Protein AF-0000000072266047 (afdb_homodimer)

Nearest PDB structures (foldseek):
  1o6a-assembly1_A  TM=9.107E-01  e=1.304E-09  Thermotoga maritima
  1o6a-assembly1_B  TM=9.118E-01  e=1.830E-08  Thermotoga maritima
  8uox-assembly1_E6  TM=8.640E-01  e=2.191E-08  Salmonella enterica subsp. enterica serovar Typhimurium
  1yab-assembly2_B  TM=8.577E-01  e=5.391E-08  Thermotoga maritima MSB8
  8t8o-assembly1_N  TM=7.946E-01  e=2.786E-08  Salmonella enterica subsp. enterica serovar Typhimurium

pLDDT: mean 86.41, std 17.6, range [37.81, 98.62]

Secondary structure (DSSP, 8-state):
--GGGS-HHHHSHHHHHHHHTT-EEEEEEEEEEEEEEHHHHHH--TT-EEEEEEETTSPEEEEETTEEEEEEEEEEETTEEEEEEEEE--HHHHHTT-/--GGGS-HHHHSHHHHHHHHTT-EEEEEEEEEEEEEEHHHHHT--TT-EEEEEEETTPPEEEEETTEEEEEEEEEEETTEEEEEEEEE--HHHHHTT-

Organism: Cereibacter sphaeroides (strain ATCC 17023 / DSM 158 / JCM 6121 / CCUG 31486 / LMG 2827 / NBRC 12203 / NCIMB 8253 / ATH 2.4.1.) (NCBI:txid272943)

Sequence (196 aa):
MTDATRPLADRLGAENLRLLENIGVRLTVEVGRTEMTIRDLLRLSEGSVVELDRLAGDPLDVLVNGTPIAKGEVVMVGERFGIRFGQIIEPEKRAESLMTDATRPLADRLGAENLRLLENIGVRLTVEVGRTEMTIRDLLRLSEGSVVELDRLAGDPLDVLVNGTPIAKGEVVMVGERFGIRFGQIIEPEKRAESL

Structure (mmCIF, N/CA/C/O backbone):
data_AF-0000000072266047-model_v1
#
loop_
_entity.id
_entity.type
_entity.pdbx_description
1 polymer 'Flagellar motor switch protein FliN'
#
loop_
_atom_site.group_PDB
_atom_site.id
_atom_site.type_symbol
_atom_site.label_atom_id
_atom_site.label_alt_id
_atom_site.label_comp_id
_atom_site.label_asym_id
_atom_site.label_entity_id
_atom_site.label_seq_id
_atom_site.pdbx_PDB_ins_code
_atom_site.Cartn_x
_atom_site.Cartn_y
_atom_site.Cartn_z
_atom_site.occupancy
_atom_site.B_iso_or_equiv
_atom_site.auth_seq_id
_atom_site.auth_comp_id
_atom_site.auth_asym_id
_atom_site.auth_atom_id
_atom_site.pdbx_PDB_model_num
ATOM 1 N N . MET A 1 1 ? -6.957 -36.656 13.734 1 41.56 1 MET A N 1
ATOM 2 C CA . MET A 1 1 ? -5.824 -35.781 13.969 1 41.56 1 MET A CA 1
ATOM 3 C C . MET A 1 1 ? -5.828 -34.625 12.977 1 41.56 1 MET A C 1
ATOM 5 O O . MET A 1 1 ? -6.371 -34.719 11.875 1 41.56 1 MET A O 1
ATOM 9 N N . THR A 1 2 ? -5.477 -33.219 13.305 1 47.69 2 THR A N 1
ATOM 10 C CA . THR A 1 2 ? -5.996 -31.906 12.977 1 47.69 2 THR A CA 1
ATOM 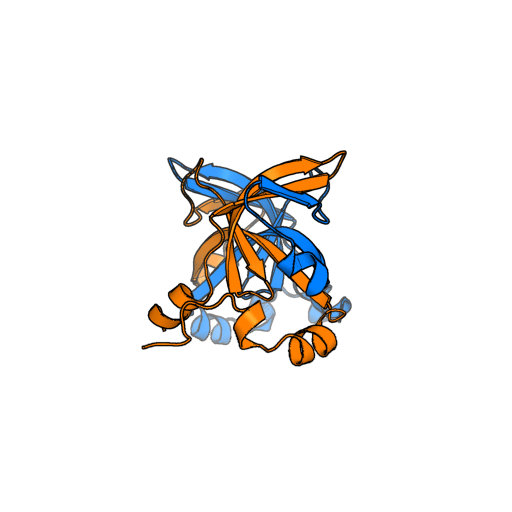11 C C . THR A 1 2 ? -5.699 -31.562 11.516 1 47.69 2 THR A C 1
ATOM 13 O O . THR A 1 2 ? -4.535 -31.531 11.109 1 47.69 2 THR A O 1
ATOM 16 N N . ASP A 1 3 ? -6.574 -31.828 10.547 1 53.06 3 ASP A N 1
ATOM 17 C CA . ASP A 1 3 ? -6.762 -31.5 9.141 1 53.06 3 ASP A CA 1
ATOM 18 C C . ASP A 1 3 ? -6.332 -30.078 8.836 1 53.06 3 ASP A C 1
ATOM 20 O O . ASP A 1 3 ? -6.164 -29.703 7.672 1 53.06 3 ASP A O 1
ATOM 24 N N . ALA A 1 4 ? -6.062 -29.312 9.914 1 55.72 4 ALA A N 1
ATOM 25 C CA . ALA A 1 4 ? -5.754 -27.891 9.797 1 55.72 4 ALA A CA 1
ATOM 26 C C . ALA A 1 4 ? -4.344 -27.672 9.25 1 55.72 4 ALA A C 1
ATOM 28 O O . ALA A 1 4 ? -3.973 -26.547 8.906 1 55.72 4 ALA A O 1
ATOM 29 N N . THR A 1 5 ? -3.529 -28.812 9.211 1 56.56 5 THR A N 1
ATOM 30 C CA . THR A 1 5 ? -2.129 -28.719 8.82 1 56.56 5 THR A CA 1
ATOM 31 C C . THR A 1 5 ? -1.977 -28.875 7.309 1 56.56 5 THR A C 1
ATOM 33 O O . THR A 1 5 ? -0.864 -28.812 6.781 1 56.56 5 THR A O 1
ATOM 36 N N . ARG A 1 6 ? -3.002 -29.25 6.73 1 60.5 6 ARG A N 1
ATOM 37 C CA . ARG A 1 6 ? -2.832 -29.484 5.297 1 60.5 6 ARG A CA 1
ATOM 38 C C . ARG A 1 6 ? -2.775 -28.156 4.535 1 60.5 6 ARG A C 1
ATOM 40 O O . ARG A 1 6 ? -3.543 -27.234 4.816 1 60.5 6 ARG A O 1
ATOM 47 N N . PRO A 1 7 ? -1.83 -28.016 3.609 1 60.19 7 PRO A N 1
ATOM 48 C CA . PRO A 1 7 ? -1.801 -26.828 2.771 1 60.19 7 PRO A CA 1
ATOM 49 C C . PRO A 1 7 ? -3.172 -26.469 2.205 1 60.19 7 PRO A C 1
ATOM 51 O O . PRO A 1 7 ? -4.008 -27.344 1.996 1 60.19 7 PRO A O 1
ATOM 54 N N . LEU A 1 8 ? -3.488 -25.203 2.338 1 59.91 8 LEU A N 1
ATOM 55 C CA . LEU A 1 8 ? -4.758 -24.703 1.821 1 59.91 8 LEU A CA 1
ATOM 56 C C . LEU A 1 8 ? -5.156 -25.453 0.549 1 59.91 8 LEU A C 1
ATOM 58 O O . LEU A 1 8 ? -6.332 -25.766 0.353 1 59.91 8 LEU A O 1
ATOM 62 N N . ALA A 1 9 ? -4.16 -25.641 -0.289 1 61.31 9 ALA A N 1
ATOM 63 C CA . ALA A 1 9 ? -4.449 -26.344 -1.536 1 61.31 9 ALA A CA 1
ATOM 64 C C . ALA A 1 9 ? -5.039 -27.719 -1.263 1 61.31 9 ALA A C 1
ATOM 66 O O . ALA A 1 9 ? -5.891 -28.203 -2.016 1 61.31 9 ALA A O 1
ATOM 67 N N . ASP A 1 10 ? -4.609 -28.406 -0.217 1 63.66 10 ASP A N 1
ATOM 68 C CA . ASP A 1 10 ? -5.141 -29.734 0.104 1 63.66 10 ASP A CA 1
ATOM 69 C C . ASP A 1 10 ? -6.551 -29.641 0.681 1 63.66 10 ASP A C 1
ATOM 71 O O . ASP A 1 10 ? -7.355 -30.547 0.522 1 63.66 10 ASP A O 1
ATOM 75 N N . ARG A 1 11 ? -6.773 -28.484 1.281 1 64.69 11 ARG A N 1
ATOM 76 C CA . ARG A 1 11 ? -8.07 -28.312 1.925 1 64.69 11 ARG A CA 1
ATOM 77 C C . ARG A 1 11 ? -9.141 -27.922 0.908 1 64.69 11 ARG A C 1
ATOM 79 O O . ARG A 1 11 ? -10.297 -28.328 1.025 1 64.69 11 ARG A O 1
ATOM 86 N N . LEU A 1 12 ? -8.875 -26.906 0.079 1 68.44 12 LEU A N 1
ATOM 87 C CA . LEU A 1 12 ? -9.836 -26.438 -0.908 1 68.44 12 LEU A CA 1
ATOM 88 C C . LEU A 1 12 ? -10.18 -27.531 -1.905 1 68.44 12 LEU A C 1
ATOM 90 O O . LEU A 1 12 ? -11.258 -27.531 -2.504 1 68.44 12 LEU A O 1
ATOM 94 N N . GLY A 1 13 ? -9.711 -28.734 -1.559 1 71.69 13 GLY A N 1
ATOM 95 C CA . GLY A 1 13 ? -9.844 -29.812 -2.533 1 71.69 13 GLY A CA 1
ATOM 96 C C . GLY A 1 13 ? -9.445 -29.391 -3.936 1 71.69 13 GLY A C 1
ATOM 97 O O . GLY A 1 13 ? -9.562 -28.234 -4.301 1 71.69 13 GLY A O 1
ATOM 98 N N . ALA A 1 14 ? -8.562 -30.094 -4.617 1 75.62 14 ALA A N 1
ATOM 99 C CA . ALA A 1 14 ? -8.031 -29.891 -5.957 1 75.62 14 ALA A CA 1
ATOM 100 C C . ALA A 1 14 ? -9.117 -29.406 -6.914 1 75.62 14 ALA A C 1
ATOM 102 O O . ALA A 1 14 ? -8.867 -28.562 -7.777 1 75.62 14 ALA A O 1
ATOM 103 N N . GLU A 1 15 ? -10.281 -29.781 -6.688 1 81 15 GLU A N 1
ATOM 104 C CA . GLU A 1 15 ? -11.367 -29.422 -7.59 1 81 15 GLU A CA 1
ATOM 105 C C . GLU A 1 15 ? -11.766 -27.953 -7.414 1 81 15 GLU A C 1
ATOM 107 O O . GLU A 1 15 ? -12.016 -27.25 -8.398 1 81 15 GLU A O 1
ATOM 112 N N . ASN A 1 16 ? -11.938 -27.547 -6.176 1 83.31 16 ASN A N 1
ATOM 113 C CA . ASN A 1 16 ? -12.312 -26.172 -5.93 1 83.31 16 ASN A CA 1
ATOM 114 C C . ASN A 1 16 ? -11.234 -25.203 -6.418 1 83.31 16 ASN A C 1
ATOM 116 O O . ASN A 1 16 ? -11.555 -24.141 -6.98 1 83.31 16 ASN A O 1
ATOM 120 N N . LEU A 1 17 ? -10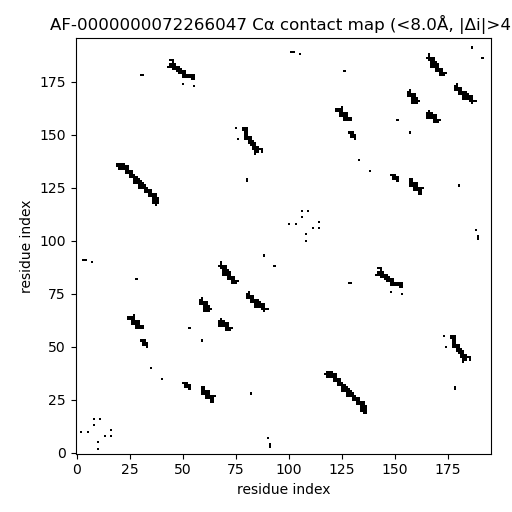.078 -25.578 -6.309 1 86 17 LEU A N 1
ATOM 121 C CA . LEU A 1 17 ? -8.977 -24.703 -6.727 1 86 17 LEU A CA 1
ATOM 122 C C . LEU A 1 17 ? -8.969 -24.547 -8.242 1 86 17 LEU A C 1
ATOM 124 O O . LEU A 1 17 ? -8.656 -23.453 -8.75 1 86 17 LEU A O 1
ATOM 128 N N . ARG A 1 18 ? -9.336 -25.625 -8.852 1 89.5 18 ARG A N 1
ATOM 129 C CA . ARG A 1 18 ? -9.359 -25.578 -10.312 1 89.5 18 ARG A CA 1
ATOM 130 C C . ARG A 1 18 ? -10.367 -24.547 -10.812 1 89.5 18 ARG A C 1
ATOM 132 O O . ARG A 1 18 ? -10.125 -23.875 -11.82 1 89.5 18 ARG A O 1
ATOM 139 N N . LEU A 1 19 ? -11.383 -24.359 -10 1 92.62 19 LEU A N 1
ATOM 140 C CA . LEU A 1 19 ? -12.453 -23.484 -10.43 1 92.62 19 LEU A CA 1
ATOM 141 C C . LEU A 1 19 ? -12.055 -22.016 -10.266 1 92.62 19 LEU A C 1
ATOM 143 O O . LEU A 1 19 ? -12.562 -21.141 -10.969 1 92.62 19 LEU A O 1
ATOM 147 N N . LEU A 1 20 ? -11.086 -21.859 -9.383 1 94.44 20 LEU A N 1
ATOM 148 C CA . LEU A 1 20 ? -10.781 -20.469 -9.055 1 94.44 20 LEU A CA 1
ATOM 149 C C . LEU A 1 20 ? -9.422 -20.062 -9.609 1 94.44 20 LEU A C 1
ATOM 151 O O . LEU A 1 20 ? -9.023 -18.906 -9.5 1 94.44 20 LEU A O 1
ATOM 155 N N . GLU A 1 21 ? -8.758 -21.047 -10.156 1 93.5 21 GLU A N 1
ATOM 156 C CA . GLU A 1 21 ? -7.352 -20.859 -10.516 1 93.5 21 GLU A CA 1
ATOM 157 C C . GLU A 1 21 ? -7.172 -19.672 -11.461 1 93.5 21 GLU A C 1
ATOM 159 O O . GLU A 1 21 ? -6.133 -19.016 -11.438 1 93.5 21 GLU A O 1
ATOM 164 N N . ASN A 1 22 ? -8.266 -19.312 -12.219 1 95.44 22 ASN A N 1
ATOM 165 C CA . ASN A 1 22 ? -8.133 -18.281 -13.234 1 95.44 22 ASN A CA 1
ATOM 166 C C . ASN A 1 22 ? -8.68 -16.938 -12.75 1 95.44 22 ASN A C 1
ATOM 168 O O . ASN A 1 22 ? -8.656 -15.945 -13.484 1 95.44 22 ASN A O 1
ATOM 172 N N . ILE A 1 23 ? -9.141 -17 -11.484 1 96.88 23 ILE A N 1
ATOM 173 C CA . ILE A 1 23 ? -9.664 -15.766 -10.922 1 96.88 23 ILE A CA 1
ATOM 174 C C . ILE A 1 23 ? -8.523 -14.797 -10.648 1 96.88 23 ILE A C 1
ATOM 176 O O . ILE A 1 23 ? -7.492 -15.188 -10.094 1 96.88 23 ILE A O 1
ATOM 180 N N . GLY A 1 24 ? -8.719 -13.531 -10.969 1 97.88 24 GLY A N 1
ATOM 181 C CA . GLY A 1 24 ? -7.73 -12.492 -10.734 1 97.88 24 GLY A CA 1
ATOM 182 C C . GLY A 1 24 ? -7.824 -11.891 -9.344 1 97.88 24 GLY A C 1
ATOM 183 O O . GLY A 1 24 ? -8.922 -11.664 -8.836 1 97.88 24 GLY A O 1
ATOM 184 N N . VAL A 1 25 ? -6.688 -11.641 -8.742 1 97.88 25 VAL A N 1
ATOM 185 C CA . VAL A 1 25 ? -6.605 -10.938 -7.469 1 97.88 25 VAL A CA 1
ATOM 186 C C . VAL A 1 25 ? -5.648 -9.758 -7.59 1 97.88 25 VAL A C 1
ATOM 188 O O . VAL A 1 25 ? -4.801 -9.727 -8.484 1 97.88 25 VAL A O 1
ATOM 191 N N . ARG A 1 26 ? -5.848 -8.859 -6.676 1 98.31 26 ARG A N 1
ATOM 192 C CA . ARG A 1 26 ? -4.98 -7.688 -6.652 1 98.31 26 ARG A CA 1
ATOM 193 C C . ARG A 1 26 ? -3.926 -7.809 -5.559 1 98.31 26 ARG A C 1
ATOM 195 O O . ARG A 1 26 ? -4.262 -7.957 -4.383 1 98.31 26 ARG A O 1
ATOM 202 N N . LEU A 1 27 ? -2.68 -7.77 -6.027 1 98.25 27 LEU A N 1
ATOM 203 C CA . LEU A 1 27 ? -1.553 -7.73 -5.102 1 98.25 27 LEU A CA 1
ATOM 204 C C . LEU A 1 27 ? -1.061 -6.297 -4.91 1 98.25 27 LEU A C 1
ATOM 206 O O . LEU A 1 27 ? -0.863 -5.57 -5.883 1 98.25 27 LEU A O 1
ATOM 210 N N . THR A 1 28 ? -0.909 -5.875 -3.654 1 97.94 28 THR A N 1
ATOM 211 C CA . THR A 1 28 ? -0.39 -4.543 -3.365 1 97.94 28 THR A CA 1
ATOM 212 C C . THR A 1 28 ? 0.772 -4.617 -2.379 1 97.94 28 THR A C 1
ATOM 214 O O . THR A 1 28 ? 0.775 -5.457 -1.478 1 97.94 28 THR A O 1
ATOM 217 N N . VAL A 1 29 ? 1.703 -3.719 -2.57 1 98.12 29 VAL A N 1
ATOM 218 C CA . VAL A 1 29 ? 2.826 -3.588 -1.648 1 98.12 29 VAL A CA 1
ATOM 219 C C . VAL A 1 29 ? 2.756 -2.24 -0.933 1 98.12 29 VAL A C 1
ATOM 221 O O . VAL A 1 29 ? 2.771 -1.188 -1.575 1 98.12 29 VAL A O 1
ATOM 224 N N . GLU A 1 30 ? 2.732 -2.303 0.407 1 98.12 30 GLU A N 1
ATOM 225 C CA . GLU A 1 30 ? 2.564 -1.103 1.221 1 98.12 30 GLU A CA 1
ATOM 226 C C . GLU A 1 30 ? 3.816 -0.813 2.043 1 98.12 30 GLU A C 1
ATOM 228 O O . GLU A 1 30 ? 4.371 -1.714 2.674 1 98.12 30 GLU A O 1
ATOM 233 N N . VAL A 1 31 ? 4.293 0.407 1.988 1 97.62 31 VAL A N 1
ATOM 234 C CA . VAL A 1 31 ? 5.434 0.844 2.787 1 97.62 31 VAL A CA 1
ATOM 235 C C . VAL A 1 31 ? 5.047 0.877 4.262 1 97.62 31 VAL A C 1
ATOM 237 O O . VAL A 1 31 ? 5.812 0.431 5.121 1 97.62 31 VAL A O 1
ATOM 240 N N . GLY A 1 32 ? 3.887 1.498 4.477 1 97.31 32 GLY A N 1
ATOM 241 C CA . GLY A 1 32 ? 3.383 1.635 5.832 1 97.31 32 GLY A CA 1
ATOM 242 C C . GLY A 1 32 ? 2.084 2.416 5.91 1 97.31 32 GLY A C 1
ATOM 243 O O . GLY A 1 32 ? 1.478 2.725 4.883 1 97.31 32 GLY A O 1
ATOM 244 N N . ARG A 1 33 ? 1.657 2.58 7.156 1 97.06 33 ARG A N 1
ATOM 245 C CA . ARG A 1 33 ? 0.398 3.275 7.402 1 97.06 33 ARG A CA 1
ATOM 246 C C . ARG A 1 33 ? 0.463 4.082 8.695 1 97.06 33 ARG A C 1
ATOM 248 O O . ARG A 1 33 ? 1.389 3.914 9.492 1 97.06 33 ARG A O 1
ATOM 255 N N . THR A 1 34 ? -0.385 5.016 8.844 1 98.25 34 THR A N 1
ATOM 256 C CA . THR A 1 34 ? -0.586 5.746 10.094 1 98.25 34 THR A CA 1
ATOM 257 C C . THR A 1 34 ? -2.031 6.223 10.211 1 98.25 34 THR A C 1
ATOM 259 O O . THR A 1 34 ? -2.744 6.32 9.211 1 98.25 34 THR A O 1
ATOM 262 N N . GLU A 1 35 ? -2.443 6.398 11.453 1 98.25 35 GLU A N 1
ATOM 263 C CA . GLU A 1 35 ? -3.742 7.008 11.719 1 98.25 35 GLU A CA 1
ATOM 264 C C . GLU A 1 35 ? -3.6 8.492 12.039 1 98.25 35 GLU A C 1
ATOM 266 O O . GLU A 1 35 ? -2.672 8.891 12.75 1 98.25 35 GLU A O 1
ATOM 271 N N . MET A 1 36 ? -4.559 9.227 11.492 1 97.94 36 MET A N 1
ATOM 272 C CA . MET A 1 36 ? -4.574 10.656 11.789 1 97.94 36 MET A CA 1
ATOM 273 C C . MET A 1 36 ? -6 11.195 11.773 1 97.94 36 MET A C 1
ATOM 275 O O . MET A 1 36 ? -6.91 10.547 11.258 1 97.94 36 MET A O 1
ATOM 279 N N . THR A 1 37 ? -6.121 12.367 12.336 1 97.69 37 THR A N 1
ATOM 280 C CA . THR A 1 37 ? -7.438 12.992 12.359 1 97.69 37 THR A CA 1
ATOM 281 C C . THR A 1 37 ? -7.715 13.703 11.031 1 97.69 37 THR A C 1
ATOM 283 O O . THR A 1 37 ? -6.785 14.031 10.297 1 97.69 37 THR A O 1
ATOM 286 N N . ILE A 1 38 ? -8.992 13.938 10.773 1 95.81 38 ILE A N 1
ATOM 287 C CA . ILE A 1 38 ? -9.383 14.742 9.609 1 95.81 38 ILE A CA 1
ATOM 288 C C . ILE A 1 38 ? -8.758 16.125 9.719 1 95.81 38 ILE A C 1
ATOM 290 O O . ILE A 1 38 ? -8.336 16.703 8.711 1 95.81 38 ILE A O 1
ATOM 294 N N . ARG A 1 39 ? -8.648 16.578 10.906 1 94.94 39 ARG A N 1
ATOM 295 C CA . ARG A 1 39 ? -8 17.859 11.164 1 94.94 39 ARG A CA 1
ATOM 296 C C . ARG A 1 39 ? -6.562 17.859 10.664 1 94.94 39 ARG A C 1
ATOM 298 O O . ARG A 1 39 ? -6.137 18.781 9.977 1 94.94 39 ARG A O 1
ATOM 305 N N . ASP A 1 40 ? -5.852 16.859 11.008 1 96.12 40 ASP A N 1
ATOM 306 C CA . ASP A 1 40 ? -4.465 16.719 10.57 1 96.12 40 ASP A CA 1
ATOM 307 C C . ASP A 1 40 ? -4.371 16.594 9.055 1 96.12 40 ASP A C 1
ATOM 309 O O . ASP A 1 40 ? -3.498 17.188 8.43 1 96.12 40 ASP A O 1
ATOM 313 N N . LEU A 1 41 ? -5.301 15.859 8.5 1 95.81 41 LEU A N 1
ATOM 314 C CA . LEU A 1 41 ? -5.324 15.617 7.062 1 95.81 41 LEU A CA 1
ATOM 315 C C . LEU A 1 41 ? -5.477 16.922 6.293 1 95.81 41 LEU A C 1
ATOM 317 O O . LEU A 1 41 ? -4.777 17.156 5.305 1 95.81 41 LEU A O 1
ATOM 321 N N . LEU A 1 42 ? -6.332 17.75 6.75 1 92.5 42 LEU A N 1
ATOM 322 C CA . LEU A 1 42 ? -6.66 19 6.074 1 92.5 42 LEU A CA 1
ATOM 323 C C . LEU A 1 42 ? -5.496 19.984 6.141 1 92.5 42 LEU A C 1
ATOM 325 O O . LEU A 1 42 ? -5.453 20.953 5.391 1 92.5 42 LEU A O 1
ATOM 329 N N . ARG A 1 43 ? -4.574 19.719 7.016 1 94.56 43 ARG A N 1
ATOM 330 C CA . ARG A 1 43 ? -3.436 20.625 7.191 1 94.56 43 ARG A CA 1
ATOM 331 C C . ARG A 1 43 ? -2.27 20.203 6.301 1 94.56 43 ARG A C 1
ATOM 333 O O . ARG A 1 43 ? -1.306 20.953 6.141 1 94.56 43 ARG A O 1
ATOM 340 N N . LEU A 1 44 ? -2.422 19.031 5.715 1 95.38 44 LEU A N 1
ATOM 341 C CA . LEU A 1 44 ? -1.328 18.562 4.871 1 95.38 44 LEU A CA 1
ATOM 342 C C . LEU A 1 44 ? -1.235 19.375 3.59 1 95.38 44 LEU A C 1
ATOM 344 O O . LEU A 1 44 ? -2.258 19.734 3.004 1 95.38 44 LEU A O 1
ATOM 348 N N . SER A 1 45 ? -0.029 19.641 3.182 1 94.56 45 SER A N 1
ATOM 349 C CA . SER A 1 45 ? 0.286 20.359 1.944 1 94.56 45 SER A CA 1
ATOM 350 C C . SER A 1 45 ? 1.507 19.75 1.259 1 94.56 45 SER A C 1
ATOM 352 O O . SER A 1 45 ? 2.162 18.859 1.812 1 94.56 45 SER A O 1
ATOM 354 N N . GLU A 1 46 ? 1.712 20.219 0.112 1 95.69 46 GLU A N 1
ATOM 355 C CA . GLU A 1 46 ? 2.924 19.797 -0.582 1 95.69 46 GLU A CA 1
ATOM 356 C C . GLU A 1 46 ? 4.164 20.031 0.276 1 95.69 46 GLU A C 1
ATOM 358 O O . GLU A 1 46 ? 4.309 21.109 0.881 1 95.69 46 GLU A O 1
ATOM 363 N N . GLY A 1 47 ? 4.957 19.031 0.445 1 96.81 47 GLY A N 1
ATOM 364 C CA . GLY A 1 47 ? 6.168 19.141 1.244 1 96.81 47 GLY A CA 1
ATOM 365 C C . GLY A 1 47 ? 6 18.594 2.652 1 96.81 47 GLY A C 1
ATOM 366 O O . GLY A 1 47 ? 6.988 18.344 3.348 1 96.81 47 GLY A O 1
ATOM 367 N N . SER A 1 48 ? 4.754 18.438 3.086 1 97.5 48 SER A N 1
ATOM 368 C CA . SER A 1 48 ? 4.516 17.859 4.406 1 97.5 48 SER A CA 1
ATOM 369 C C . SER A 1 48 ? 5.121 16.453 4.516 1 97.5 48 SER A C 1
ATOM 371 O O . SER A 1 48 ? 5.152 15.711 3.537 1 97.5 48 SER A O 1
ATOM 373 N N . VAL A 1 49 ? 5.609 16.188 5.773 1 98.31 49 VAL A N 1
ATOM 374 C CA . VAL A 1 49 ? 6.16 14.867 6.027 1 98.31 49 VAL A CA 1
ATOM 375 C C . VAL A 1 49 ? 5.344 14.164 7.109 1 98.31 49 VAL A C 1
ATOM 377 O O . VAL A 1 49 ? 5.082 14.742 8.172 1 98.31 49 VAL A O 1
ATOM 380 N N . VAL A 1 50 ? 4.914 12.984 6.801 1 98.12 50 VAL A N 1
ATOM 381 C CA . VAL A 1 50 ? 4.141 12.188 7.75 1 98.12 50 VAL A CA 1
ATOM 382 C C . VAL A 1 50 ? 4.883 10.891 8.062 1 98.12 50 VAL A C 1
ATOM 384 O O . VAL A 1 50 ? 5.25 10.148 7.148 1 98.12 50 VAL A O 1
ATOM 387 N N . GLU A 1 51 ? 5.137 10.672 9.352 1 98.44 51 GLU A N 1
ATOM 388 C CA . GLU A 1 51 ? 5.793 9.445 9.797 1 98.44 51 GLU A CA 1
ATOM 389 C C . GLU A 1 51 ? 4.855 8.242 9.68 1 98.44 51 GLU A C 1
ATOM 391 O O . GLU A 1 51 ? 3.678 8.336 10.039 1 98.44 51 GLU A O 1
ATOM 396 N N . LEU A 1 52 ? 5.387 7.098 9.227 1 98.5 52 LEU A N 1
ATOM 397 C CA . LEU A 1 52 ? 4.613 5.867 9.102 1 98.5 52 LEU A CA 1
ATOM 398 C C . LEU A 1 52 ? 4.996 4.875 10.203 1 98.5 52 LEU A C 1
ATOM 400 O O . LEU A 1 52 ? 5.898 5.141 10.992 1 98.5 52 LEU A O 1
ATOM 404 N N . ASP A 1 53 ? 4.305 3.762 10.266 1 97.56 53 ASP A N 1
ATOM 405 C CA . ASP A 1 53 ? 4.504 2.773 11.32 1 97.56 53 ASP A CA 1
ATOM 406 C C . ASP A 1 53 ? 5.551 1.739 10.914 1 97.56 53 ASP A C 1
ATOM 408 O O . ASP A 1 53 ? 5.637 0.667 11.516 1 97.56 53 ASP A O 1
ATOM 412 N N . ARG A 1 54 ? 6.363 2.047 9.992 1 97.56 54 ARG A N 1
ATOM 413 C CA . ARG A 1 54 ? 7.363 1.098 9.508 1 97.56 54 ARG A CA 1
ATOM 414 C C . ARG A 1 54 ? 8.773 1.567 9.852 1 97.56 54 ARG A C 1
ATOM 416 O O . ARG A 1 54 ? 9.148 2.695 9.531 1 97.56 54 ARG A O 1
ATOM 423 N N . LEU A 1 55 ? 9.492 0.647 10.5 1 97.19 55 LEU A N 1
ATOM 424 C CA . LEU A 1 55 ? 10.898 0.938 10.75 1 97.19 55 LEU A CA 1
ATOM 425 C C . LEU A 1 55 ? 11.703 0.856 9.453 1 97.19 55 LEU A C 1
ATOM 427 O O . LEU A 1 55 ? 11.477 -0.034 8.633 1 97.19 55 LEU A O 1
ATOM 431 N N . ALA A 1 56 ? 12.594 1.82 9.328 1 95.62 56 ALA A N 1
ATOM 432 C CA . ALA A 1 56 ? 13.492 1.778 8.172 1 95.62 56 ALA A CA 1
ATOM 433 C C . ALA A 1 56 ? 14.258 0.462 8.125 1 95.62 56 ALA A C 1
ATOM 435 O O . ALA A 1 56 ? 14.789 0.006 9.148 1 95.62 56 ALA A O 1
ATOM 436 N N . GLY A 1 57 ? 14.266 -0.176 7 1 93.44 57 GLY A N 1
ATOM 437 C CA . GLY A 1 57 ? 14.992 -1.427 6.844 1 93.44 57 GLY A CA 1
ATOM 438 C C . GLY A 1 57 ? 14.117 -2.652 7.004 1 93.44 57 GLY A C 1
ATOM 439 O O . GLY A 1 57 ? 14.516 -3.764 6.656 1 93.44 57 GLY A O 1
ATOM 440 N N . ASP A 1 58 ? 12.977 -2.445 7.648 1 95.69 58 ASP A N 1
ATOM 441 C CA . ASP A 1 58 ? 12.078 -3.578 7.809 1 95.69 58 ASP A CA 1
ATOM 442 C C . ASP A 1 58 ? 11.414 -3.947 6.48 1 95.69 58 ASP A C 1
ATOM 444 O O . ASP A 1 58 ? 11.172 -3.08 5.641 1 95.69 58 ASP A O 1
ATOM 448 N N . PRO A 1 59 ? 11.141 -5.223 6.316 1 96.75 59 PRO A N 1
ATOM 449 C CA . PRO A 1 59 ? 10.406 -5.625 5.117 1 96.75 59 PRO A CA 1
ATOM 450 C C . PRO A 1 59 ? 9.016 -4.996 5.039 1 96.75 59 PRO A C 1
ATOM 452 O O . PRO A 1 59 ? 8.453 -4.605 6.066 1 96.75 59 PRO A O 1
ATOM 455 N N . LEU A 1 60 ? 8.523 -4.922 3.861 1 97.69 60 LEU A N 1
ATOM 456 C CA . LEU A 1 60 ? 7.23 -4.297 3.613 1 97.69 60 LEU A CA 1
ATOM 457 C C . LEU A 1 60 ? 6.113 -5.336 3.631 1 97.69 60 LEU A C 1
ATOM 459 O O . LEU A 1 60 ? 6.371 -6.531 3.486 1 97.69 60 LEU A O 1
ATOM 463 N N . ASP A 1 61 ? 4.848 -4.785 3.795 1 97.25 61 ASP A N 1
ATOM 464 C CA . ASP A 1 61 ? 3.688 -5.668 3.787 1 97.25 61 ASP A CA 1
ATOM 465 C C . ASP A 1 61 ? 3.236 -5.969 2.361 1 97.25 61 ASP A C 1
ATOM 467 O O . ASP A 1 61 ? 3.182 -5.07 1.518 1 97.25 61 ASP A O 1
ATOM 471 N N . VAL A 1 62 ? 2.936 -7.188 2.131 1 97.94 62 VAL A N 1
ATOM 472 C CA . VAL A 1 62 ? 2.316 -7.621 0.883 1 97.94 62 VAL A CA 1
ATOM 473 C C . VAL A 1 62 ? 0.869 -8.031 1.14 1 97.94 62 VAL A C 1
ATOM 475 O O . VAL A 1 62 ? 0.602 -8.906 1.974 1 97.94 62 VAL A O 1
ATOM 478 N N . LEU A 1 63 ? -0.037 -7.363 0.444 1 97 63 LEU A N 1
ATOM 479 C CA . LEU A 1 63 ? -1.456 -7.629 0.655 1 97 63 LEU A CA 1
ATOM 480 C C . LEU A 1 63 ? -2.102 -8.18 -0.613 1 97 63 LEU A C 1
ATOM 482 O O . LEU A 1 63 ? -1.781 -7.734 -1.719 1 97 63 LEU A O 1
ATOM 486 N N . VAL A 1 64 ? -2.979 -9.078 -0.45 1 96.88 64 VAL A N 1
ATOM 487 C CA . VAL A 1 64 ? -3.879 -9.508 -1.517 1 96.88 64 VAL A CA 1
ATOM 488 C C . VAL A 1 64 ? -5.309 -9.094 -1.178 1 96.88 64 VAL A C 1
ATOM 490 O O . VAL A 1 64 ? -5.848 -9.492 -0.142 1 96.88 64 VAL A O 1
ATOM 493 N N . ASN A 1 65 ? -5.832 -8.336 -2.02 1 95.75 65 ASN A N 1
ATOM 494 C CA . ASN A 1 65 ? -7.152 -7.766 -1.777 1 95.75 65 ASN A CA 1
ATOM 495 C C . ASN A 1 65 ? -7.262 -7.164 -0.378 1 95.75 65 ASN A C 1
ATOM 497 O O . ASN A 1 65 ? -8.242 -7.391 0.325 1 95.75 65 ASN A O 1
ATOM 501 N N . GLY A 1 66 ? -6.184 -6.578 0.034 1 92.5 66 GLY A N 1
ATOM 502 C CA . GLY A 1 66 ? -6.195 -5.863 1.3 1 92.5 66 GLY A CA 1
ATOM 503 C C . GLY A 1 66 ? -5.812 -6.734 2.482 1 92.5 66 GLY A C 1
ATOM 504 O O . GLY A 1 66 ? -5.672 -6.242 3.604 1 92.5 66 GLY A O 1
ATOM 505 N N . THR A 1 67 ? -5.578 -7.949 2.277 1 93.69 67 THR A N 1
ATOM 506 C CA . THR A 1 67 ? -5.223 -8.891 3.332 1 93.69 67 THR A CA 1
ATOM 507 C C . THR A 1 67 ? -3.725 -9.188 3.311 1 93.69 67 THR A C 1
ATOM 509 O O . THR A 1 67 ? -3.188 -9.617 2.291 1 93.69 67 THR A O 1
ATOM 512 N N . PRO A 1 68 ? -3.129 -8.969 4.438 1 95.06 68 PRO A N 1
ATOM 513 C CA . PRO A 1 68 ? -1.697 -9.273 4.477 1 95.06 68 PRO A CA 1
ATOM 514 C C . PRO A 1 68 ? -1.411 -10.766 4.328 1 95.06 68 PRO A C 1
ATOM 516 O O . PRO A 1 68 ? -2.029 -11.586 5.008 1 95.06 68 PRO A O 1
ATOM 519 N N . ILE A 1 69 ? -0.428 -11.062 3.447 1 95.31 69 ILE A N 1
ATOM 520 C CA . ILE A 1 69 ? -0.149 -12.477 3.232 1 95.31 69 ILE A CA 1
ATOM 521 C C . ILE A 1 69 ? 1.351 -12.734 3.363 1 95.31 69 ILE A C 1
ATOM 523 O O . ILE A 1 69 ? 1.786 -13.883 3.436 1 95.31 69 ILE A O 1
ATOM 527 N N . ALA A 1 70 ? 2.178 -11.734 3.322 1 96.5 70 ALA A N 1
ATOM 528 C CA . ALA A 1 70 ? 3.627 -11.914 3.354 1 96.5 70 ALA A CA 1
ATOM 529 C C . ALA A 1 70 ? 4.336 -10.594 3.631 1 96.5 70 ALA A C 1
ATOM 531 O O . ALA A 1 70 ? 3.699 -9.539 3.682 1 96.5 70 ALA A O 1
ATOM 532 N N . LYS A 1 71 ? 5.574 -10.734 3.914 1 96.75 71 LYS A N 1
ATOM 533 C CA . LYS A 1 71 ? 6.516 -9.617 3.904 1 96.75 71 LYS A CA 1
ATOM 534 C C . LYS A 1 71 ? 7.48 -9.719 2.727 1 96.75 71 LYS A C 1
ATOM 536 O O . LYS A 1 71 ? 7.684 -10.805 2.178 1 96.75 71 LYS A O 1
ATOM 541 N N . GLY A 1 72 ? 7.988 -8.57 2.307 1 97.5 72 GLY A N 1
ATOM 542 C CA . GLY A 1 72 ? 8.93 -8.602 1.197 1 97.5 72 GLY A CA 1
ATOM 543 C C . GLY A 1 72 ? 9.781 -7.359 1.099 1 97.5 72 GLY A C 1
ATOM 544 O O . GLY A 1 72 ? 9.594 -6.406 1.858 1 97.5 72 GLY A O 1
ATOM 545 N N . GLU A 1 73 ? 10.742 -7.414 0.193 1 97.12 73 GLU A N 1
ATOM 546 C CA . GLU A 1 73 ? 11.664 -6.312 -0.083 1 97.12 73 GLU A CA 1
ATOM 547 C C . GLU A 1 73 ? 11.43 -5.734 -1.477 1 97.12 73 GLU A C 1
ATOM 549 O O . GLU A 1 73 ? 11.195 -6.48 -2.432 1 97.12 73 GLU A O 1
ATOM 554 N N . VAL A 1 74 ? 11.484 -4.43 -1.54 1 96.88 74 VAL A N 1
ATOM 555 C CA . VAL A 1 74 ? 11.367 -3.793 -2.848 1 96.88 74 VAL A CA 1
ATOM 556 C C . VAL A 1 74 ? 12.641 -4.008 -3.65 1 96.88 74 VAL A C 1
ATOM 558 O O . VAL A 1 74 ? 13.75 -3.832 -3.127 1 96.88 74 VAL A O 1
ATOM 561 N N . VAL A 1 75 ? 12.445 -4.355 -4.918 1 97.81 75 VAL A N 1
ATOM 562 C CA . VAL A 1 75 ? 13.562 -4.52 -5.848 1 97.81 75 VAL A CA 1
ATOM 563 C C . VAL A 1 75 ? 13.242 -3.812 -7.164 1 97.81 75 VAL A C 1
ATOM 565 O O . VAL A 1 75 ? 12.078 -3.502 -7.445 1 97.81 75 VAL A O 1
ATOM 568 N N . MET A 1 76 ? 14.289 -3.549 -7.914 1 97.69 76 MET A N 1
ATOM 569 C CA . MET A 1 76 ? 14.078 -3.018 -9.258 1 97.69 76 MET A CA 1
ATOM 570 C C . MET A 1 76 ? 14.039 -4.145 -10.289 1 97.69 76 MET A C 1
ATOM 572 O O . MET A 1 76 ? 14.938 -4.988 -10.32 1 97.69 76 MET A O 1
ATOM 576 N N . VAL A 1 77 ? 12.984 -4.203 -10.945 1 96.62 77 VAL A N 1
ATOM 577 C CA . VAL A 1 77 ? 12.852 -5.133 -12.062 1 96.62 77 VAL A CA 1
ATOM 578 C C . VAL A 1 77 ? 12.766 -4.355 -13.375 1 96.62 77 VAL A C 1
ATOM 580 O O . VAL A 1 77 ? 11.695 -3.877 -13.75 1 96.62 77 VAL A O 1
ATOM 583 N N . GLY A 1 78 ? 13.914 -4.258 -14.102 1 95.38 78 GLY A N 1
ATOM 584 C CA . GLY A 1 78 ? 13.945 -3.348 -15.242 1 95.38 78 GLY A CA 1
ATOM 585 C C . GLY A 1 78 ? 13.742 -1.896 -14.844 1 95.38 78 GLY A C 1
ATOM 586 O O . GLY A 1 78 ? 14.523 -1.346 -14.07 1 95.38 78 GLY A O 1
ATOM 587 N N . GLU A 1 79 ? 12.648 -1.304 -15.391 1 97.31 79 GLU A N 1
ATOM 588 C CA . GLU A 1 79 ? 12.367 0.099 -15.102 1 97.31 79 GLU A CA 1
ATOM 589 C C . GLU A 1 79 ? 11.258 0.235 -14.062 1 97.31 79 GLU A C 1
ATOM 591 O O . GLU A 1 79 ? 10.789 1.342 -13.789 1 97.31 79 GLU A O 1
ATOM 596 N N . ARG A 1 80 ? 10.836 -0.939 -13.422 1 97.75 80 ARG A N 1
ATOM 597 C CA . ARG A 1 80 ? 9.719 -0.928 -12.484 1 97.75 80 ARG A CA 1
ATOM 598 C C . ARG A 1 80 ? 10.156 -1.438 -11.109 1 97.75 80 ARG A C 1
ATOM 600 O O . ARG A 1 80 ? 11.141 -2.17 -11 1 97.75 80 ARG A O 1
ATOM 607 N N . PHE A 1 81 ? 9.414 -1.01 -10.172 1 97.44 81 PHE A N 1
ATOM 608 C CA . PHE A 1 81 ? 9.578 -1.654 -8.875 1 97.44 81 PHE A CA 1
ATOM 609 C C . PHE A 1 81 ? 8.969 -3.051 -8.883 1 97.44 81 PHE A C 1
ATOM 611 O O . PHE A 1 81 ? 7.957 -3.289 -9.547 1 97.44 81 PHE A O 1
ATOM 618 N N . GLY A 1 82 ? 9.555 -3.893 -8.141 1 98.06 82 GLY A N 1
ATOM 619 C CA . GLY A 1 82 ? 9.023 -5.199 -7.793 1 98.06 82 GLY A CA 1
ATOM 620 C C . GLY A 1 82 ? 9.156 -5.527 -6.32 1 98.06 82 GLY A C 1
ATOM 621 O O . GLY A 1 82 ? 9.656 -4.711 -5.539 1 98.06 82 GLY A O 1
ATOM 622 N N . ILE A 1 83 ? 8.672 -6.668 -5.957 1 98.38 83 ILE A N 1
ATOM 623 C CA . ILE A 1 83 ? 8.773 -7.152 -4.586 1 98.38 83 ILE A CA 1
ATOM 624 C C . ILE A 1 83 ? 9.328 -8.57 -4.578 1 98.38 83 ILE A C 1
ATOM 626 O O . ILE A 1 83 ? 8.883 -9.43 -5.344 1 98.38 83 ILE A O 1
ATOM 630 N N . ARG A 1 84 ? 10.391 -8.742 -3.744 1 98.62 84 ARG A N 1
ATOM 631 C CA . ARG A 1 84 ? 10.867 -10.086 -3.447 1 98.62 84 ARG A CA 1
ATOM 632 C C . ARG A 1 84 ? 10.211 -10.633 -2.184 1 98.62 84 ARG A C 1
ATOM 634 O O . ARG A 1 84 ? 10.32 -10.031 -1.112 1 98.62 84 ARG A O 1
ATOM 641 N N . PHE A 1 85 ? 9.562 -11.758 -2.346 1 97.88 85 PHE A N 1
ATOM 642 C CA . PHE A 1 85 ? 8.82 -12.344 -1.236 1 97.88 85 PHE A CA 1
ATOM 643 C C . PHE A 1 85 ? 9.766 -12.906 -0.182 1 97.88 85 PHE A C 1
ATOM 645 O O . PHE A 1 85 ? 10.734 -13.586 -0.512 1 97.88 85 PHE A O 1
ATOM 652 N N . GLY A 1 86 ? 9.492 -12.516 1.008 1 95.56 86 GLY A N 1
ATOM 653 C CA . GLY A 1 86 ? 10.117 -13.172 2.145 1 95.56 86 GLY A CA 1
ATOM 654 C C . GLY A 1 86 ? 9.266 -14.289 2.729 1 95.56 86 GLY A C 1
ATOM 655 O O . GLY A 1 86 ? 8.82 -15.18 2.006 1 95.56 86 GLY A O 1
ATOM 656 N N . GLN A 1 87 ? 9.008 -14.125 4.074 1 87.88 87 GLN A N 1
ATOM 657 C CA . GLN A 1 87 ? 8.18 -15.117 4.754 1 87.88 87 GLN A CA 1
ATOM 658 C C . GLN A 1 87 ? 6.711 -14.961 4.383 1 87.88 87 GLN A C 1
ATOM 660 O O . GLN A 1 87 ? 6.148 -13.867 4.512 1 87.88 87 GLN A O 1
ATOM 665 N N . ILE A 1 88 ? 6.191 -16.031 3.898 1 88.81 88 ILE A N 1
ATOM 666 C CA . ILE A 1 88 ? 4.773 -16.047 3.557 1 88.81 88 ILE A CA 1
ATOM 667 C C . ILE A 1 88 ? 3.951 -16.469 4.77 1 88.81 88 ILE A C 1
ATOM 669 O O . ILE A 1 88 ? 4.273 -17.469 5.426 1 88.81 88 ILE A O 1
ATOM 673 N N . ILE A 1 89 ? 3.021 -15.617 5.051 1 82.44 89 ILE A N 1
ATOM 674 C CA . ILE A 1 89 ? 2.172 -15.898 6.203 1 82.44 89 ILE A CA 1
ATOM 675 C C . ILE A 1 89 ? 1.225 -17.047 5.871 1 82.44 89 ILE A C 1
ATOM 677 O O . ILE A 1 89 ? 0.487 -16.984 4.887 1 82.44 89 ILE A O 1
ATOM 681 N N . GLU A 1 90 ? 1.381 -18.25 6.469 1 66.94 90 GLU A N 1
ATOM 682 C CA . GLU A 1 90 ? 0.499 -19.391 6.273 1 66.94 90 GLU A CA 1
ATOM 683 C C . GLU A 1 90 ? -0.908 -19.094 6.785 1 66.94 90 GLU A C 1
ATOM 685 O O . GLU A 1 90 ? -1.075 -18.438 7.816 1 66.94 90 GLU A O 1
ATOM 690 N N . PRO A 1 91 ? -1.921 -19.234 5.836 1 57.34 91 PRO A N 1
ATOM 691 C CA . PRO A 1 91 ? -3.299 -19 6.27 1 57.34 91 PRO A CA 1
ATOM 692 C C . PRO A 1 91 ? -3.57 -19.516 7.68 1 57.34 91 PRO A C 1
ATOM 694 O O . PRO A 1 91 ? -4.355 -18.922 8.422 1 57.34 91 PRO A O 1
ATOM 697 N N . GLU A 1 92 ? -3.227 -20.75 8 1 53.03 92 GLU A N 1
ATOM 698 C CA . GLU A 1 92 ? -3.578 -21.281 9.312 1 53.03 92 GLU A CA 1
ATOM 699 C C . GLU A 1 92 ? -3.203 -20.297 10.422 1 53.03 92 GLU A C 1
ATOM 701 O O . GLU A 1 92 ? -3.898 -20.203 11.438 1 53.03 92 GLU A O 1
ATOM 706 N N . LYS A 1 93 ? -2.229 -19.656 10.234 1 53.25 93 LYS A N 1
ATOM 707 C CA . LYS A 1 93 ? -1.843 -18.719 11.273 1 53.25 93 LYS A CA 1
ATOM 708 C C . LYS A 1 93 ? -2.689 -17.438 11.203 1 53.25 93 LYS A C 1
ATOM 710 O O . LYS A 1 93 ? -2.742 -16.672 12.156 1 53.25 93 LYS A O 1
ATOM 715 N N . ARG A 1 94 ? -3.26 -17.25 10.117 1 50.47 94 ARG A N 1
ATOM 716 C CA . ARG A 1 94 ? -4.113 -16.062 10.008 1 50.47 94 ARG A CA 1
ATOM 717 C C . ARG A 1 94 ? -5.375 -16.219 10.859 1 50.47 94 ARG A C 1
ATOM 719 O O . ARG A 1 94 ? -5.969 -15.234 11.281 1 50.47 94 ARG A O 1
ATOM 726 N N . ALA A 1 95 ? -5.918 -17.453 10.766 1 45.66 95 ALA A N 1
ATOM 727 C CA . ALA A 1 95 ? -7.117 -17.734 11.547 1 45.66 95 ALA A CA 1
ATOM 728 C C . ALA A 1 95 ? -6.883 -17.469 13.031 1 45.66 95 ALA A C 1
ATOM 730 O O . ALA A 1 95 ? -7.812 -17.094 13.758 1 45.66 95 ALA A O 1
ATOM 731 N N . GLU A 1 96 ? -5.809 -17.688 13.461 1 46.34 96 GLU A N 1
ATOM 732 C CA . GLU A 1 96 ? -5.617 -17.5 14.891 1 46.34 96 GLU A CA 1
ATOM 733 C C . GLU A 1 96 ? -5.648 -16.016 15.266 1 46.34 96 GLU A C 1
ATOM 735 O O . GLU A 1 96 ? -5.711 -15.664 16.438 1 46.34 96 GLU A O 1
ATOM 740 N N . SER A 1 97 ? -5.363 -15.258 14.281 1 43.44 97 SER A N 1
ATOM 741 C CA . SER A 1 97 ? -5.348 -13.844 14.656 1 43.44 97 SER A CA 1
ATOM 742 C C . SER A 1 97 ? -6.758 -13.258 14.656 1 43.44 97 SER A C 1
ATOM 744 O O . SER A 1 97 ? -6.945 -12.086 14.977 1 43.44 97 SER A O 1
ATOM 746 N N . LEU A 1 98 ? -7.688 -13.953 14.086 1 38.41 98 LEU A N 1
ATOM 747 C CA . LEU A 1 98 ? -9.078 -13.555 14.273 1 38.41 98 LEU A CA 1
ATOM 748 C C . LEU A 1 98 ? -9.633 -14.109 15.586 1 38.41 98 LEU A C 1
ATOM 750 O O . LEU A 1 98 ? -9.359 -15.258 15.945 1 38.41 98 LEU A O 1
ATOM 754 N N . MET B 1 1 ? -22.609 30.625 -11.203 1 42.91 1 MET B N 1
ATOM 755 C CA . MET B 1 1 ? -21.328 30.203 -11.734 1 42.91 1 MET B CA 1
ATOM 756 C C . MET B 1 1 ? -20.578 29.312 -10.734 1 42.91 1 MET B C 1
ATOM 758 O O . MET B 1 1 ? -20.562 29.609 -9.531 1 42.91 1 MET B O 1
ATOM 762 N N . THR B 1 2 ? -20.172 27.938 -10.898 1 46.94 2 THR B N 1
ATOM 763 C CA . THR B 1 2 ? -20.25 26.719 -10.109 1 46.94 2 THR B CA 1
ATOM 764 C C . THR B 1 2 ? -19.281 26.781 -8.922 1 46.94 2 THR B C 1
ATOM 766 O O . THR B 1 2 ? -18.156 27.234 -9.055 1 46.94 2 THR B O 1
ATOM 769 N N . ASP B 1 3 ? -19.75 26.672 -7.617 1 53.94 3 ASP B N 1
ATOM 770 C CA . ASP B 1 3 ? -19.5 26.359 -6.215 1 53.94 3 ASP B CA 1
ATOM 771 C C . ASP B 1 3 ? -18.484 25.219 -6.082 1 53.94 3 ASP B C 1
ATOM 773 O O . ASP B 1 3 ? -18 24.938 -4.984 1 53.94 3 ASP B O 1
ATOM 777 N N . ALA B 1 4 ? -18.078 24.672 -7.27 1 54.66 4 ALA B N 1
ATOM 778 C CA . ALA B 1 4 ? -17.219 23.484 -7.293 1 54.66 4 ALA B CA 1
ATOM 779 C C . ALA B 1 4 ? -15.766 23.859 -7.035 1 54.66 4 ALA B C 1
ATOM 781 O O . ALA B 1 4 ? -14.922 23 -6.805 1 54.66 4 ALA B O 1
ATOM 782 N N . THR B 1 5 ? -15.422 25.156 -7.117 1 57.28 5 THR B N 1
ATOM 783 C CA . THR B 1 5 ? -14.039 25.594 -7.008 1 57.28 5 THR B CA 1
ATOM 784 C C . THR B 1 5 ? -13.68 25.891 -5.555 1 57.28 5 THR B C 1
ATOM 786 O O . THR B 1 5 ? -12.547 26.281 -5.258 1 57.28 5 THR B O 1
ATOM 789 N N . ARG B 1 6 ? -14.664 25.859 -4.777 1 60.38 6 ARG B N 1
ATOM 790 C CA . ARG B 1 6 ? -14.344 26.203 -3.395 1 60.38 6 ARG B CA 1
ATOM 791 C C . ARG B 1 6 ? -13.648 25.031 -2.689 1 60.38 6 ARG B C 1
ATOM 793 O O . ARG B 1 6 ? -14.055 23.875 -2.848 1 60.38 6 ARG B O 1
ATOM 800 N N . PRO B 1 7 ? -12.562 25.328 -1.938 1 59.69 7 PRO B N 1
ATOM 801 C CA . PRO B 1 7 ? -11.938 24.266 -1.154 1 59.69 7 PRO B CA 1
ATOM 802 C C . PRO B 1 7 ? -12.953 23.438 -0.362 1 59.69 7 PRO B C 1
ATOM 804 O O . PRO B 1 7 ? -14 23.953 0.024 1 59.69 7 PRO B O 1
ATOM 807 N N . LEU B 1 8 ? -12.781 22.156 -0.486 1 60.06 8 LEU B N 1
ATOM 808 C CA . LEU B 1 8 ? -13.664 21.25 0.231 1 60.06 8 LEU B CA 1
ATOM 809 C C . LEU B 1 8 ? -14.078 21.844 1.579 1 60.06 8 LEU B C 1
ATOM 811 O O . LEU B 1 8 ? -15.227 21.703 1.992 1 60.06 8 LEU B O 1
ATOM 815 N N . ALA B 1 9 ? -13.094 22.406 2.217 1 61.59 9 ALA B N 1
ATOM 816 C CA . ALA B 1 9 ? -13.391 23.016 3.514 1 61.59 9 ALA B CA 1
ATOM 817 C C . ALA B 1 9 ? -14.484 24.062 3.391 1 61.59 9 ALA B C 1
ATOM 819 O O . ALA B 1 9 ? -15.312 24.219 4.293 1 61.59 9 ALA B O 1
ATOM 820 N N . ASP B 1 10 ? -14.539 24.797 2.299 1 63.53 10 ASP B N 1
ATOM 821 C CA . ASP B 1 10 ? -15.562 25.812 2.121 1 63.53 10 ASP B CA 1
ATOM 822 C C . ASP B 1 10 ? -16.922 25.188 1.799 1 63.53 10 ASP B C 1
ATOM 824 O O . ASP B 1 10 ? -17.969 25.75 2.133 1 63.53 10 ASP B O 1
ATOM 828 N N . ARG B 1 11 ? -16.812 24.031 1.213 1 64.69 11 ARG B N 1
ATOM 829 C CA . ARG B 1 11 ? -18.047 23.359 0.806 1 64.69 11 ARG B CA 1
ATOM 830 C C . ARG B 1 11 ? -18.703 22.641 1.983 1 64.69 11 ARG B C 1
ATOM 832 O O . ARG B 1 11 ? -19.922 22.594 2.084 1 64.69 11 ARG B O 1
ATOM 839 N N . LEU B 1 12 ? -17.953 21.859 2.738 1 68.62 12 LEU B N 1
ATOM 840 C CA . LEU B 1 12 ? -18.484 21.109 3.867 1 68.62 12 LEU B CA 1
ATOM 841 C C . LEU B 1 12 ? -19.016 22.047 4.945 1 68.62 12 LEU B C 1
ATOM 843 O O . LEU B 1 12 ? -19.906 21.688 5.723 1 68.62 12 LEU B O 1
ATOM 847 N N . GLY B 1 13 ? -19.031 23.328 4.551 1 71.94 13 GLY B N 1
ATOM 848 C CA . GLY B 1 13 ? -19.359 24.312 5.57 1 71.94 13 GLY B CA 1
ATOM 849 C C . GLY B 1 13 ? -18.578 24.125 6.855 1 71.94 13 GLY B C 1
ATOM 850 O O . GLY B 1 13 ? -18.203 23 7.191 1 71.94 13 GLY B O 1
ATOM 851 N N . ALA B 1 14 ? -17.906 25.125 7.398 1 75.69 14 ALA B N 1
ATOM 852 C CA . ALA B 1 14 ? -17.094 25.156 8.609 1 75.69 14 ALA B CA 1
ATOM 853 C C . ALA B 1 14 ? -17.734 24.359 9.734 1 75.69 14 ALA B C 1
ATOM 855 O O . ALA B 1 14 ? -17.031 23.688 10.5 1 75.69 14 ALA B O 1
ATOM 856 N N . GLU B 1 15 ? -18.984 24.297 9.75 1 81.25 15 GLU B N 1
ATOM 857 C CA . GLU B 1 15 ? -19.672 23.609 10.836 1 81.25 15 GLU B CA 1
ATOM 858 C C . GLU B 1 15 ? -19.547 22.094 10.688 1 81.25 15 GLU B C 1
ATOM 860 O O . GLU B 1 15 ? -19.344 21.391 11.672 1 81.25 15 GLU B O 1
ATOM 865 N N . ASN B 1 16 ? -19.797 21.594 9.477 1 83.31 16 ASN B N 1
ATOM 866 C CA . ASN B 1 16 ? -19.703 20.156 9.266 1 83.31 16 ASN B CA 1
ATOM 867 C C . ASN B 1 16 ? -18.281 19.656 9.508 1 83.31 16 ASN B C 1
ATOM 869 O O . ASN B 1 16 ? -18.078 18.578 10.078 1 83.31 16 ASN B O 1
ATOM 873 N N . LEU B 1 17 ? -17.375 20.422 9.188 1 85.94 17 LEU B N 1
ATOM 874 C CA . LEU B 1 17 ? -15.977 20.031 9.359 1 85.94 17 LEU B CA 1
ATOM 875 C C . LEU B 1 17 ? -15.617 19.938 10.836 1 85.94 17 LEU B C 1
ATOM 877 O O . LEU B 1 17 ? -14.844 19.047 11.234 1 85.94 17 LEU B O 1
ATOM 881 N N . ARG B 1 18 ? -16.219 20.828 11.555 1 89.5 18 ARG B N 1
ATOM 882 C CA . ARG B 1 18 ? -15.945 20.828 12.984 1 89.5 18 ARG B CA 1
ATOM 883 C C . ARG B 1 18 ? -16.391 19.531 13.633 1 89.5 18 ARG B C 1
ATOM 885 O O . ARG B 1 18 ? -15.742 19.031 14.555 1 89.5 18 ARG B O 1
ATOM 892 N N . LEU B 1 19 ? -17.422 18.953 13.016 1 92.62 19 LEU B N 1
ATOM 893 C CA . LEU B 1 19 ? -18 17.766 13.617 1 92.62 19 LEU B CA 1
ATOM 894 C C . LEU B 1 19 ? -17.125 16.531 13.328 1 92.62 19 LEU B C 1
ATOM 896 O O . LEU B 1 19 ? -17.156 15.562 14.094 1 92.62 19 LEU B O 1
ATOM 900 N N . LEU B 1 20 ? -16.359 16.719 12.273 1 94.44 20 LEU B N 1
ATOM 901 C CA . LEU B 1 20 ? -15.633 15.516 11.852 1 94.44 20 LEU B CA 1
ATOM 902 C C . LEU B 1 20 ? -14.141 15.656 12.117 1 94.44 20 LEU B C 1
ATOM 904 O O . LEU B 1 20 ? -13.375 14.719 11.898 1 94.44 20 LEU B O 1
ATOM 908 N N . GLU B 1 21 ? -13.789 16.828 12.57 1 93.62 21 GLU B N 1
ATOM 909 C CA . GLU B 1 21 ? -12.375 17.188 12.648 1 93.62 21 GLU B CA 1
ATOM 910 C C . GLU B 1 21 ? -11.594 16.188 13.492 1 93.62 21 GLU B C 1
ATOM 912 O O . GLU B 1 21 ? -10.406 15.953 13.25 1 93.62 21 GLU B O 1
ATOM 917 N N . ASN B 1 22 ? -12.297 15.492 14.445 1 95.44 22 ASN B N 1
ATOM 918 C CA . ASN B 1 22 ? -11.594 14.617 15.375 1 95.44 22 ASN B CA 1
ATOM 919 C C . ASN B 1 22 ? -11.703 13.148 14.961 1 95.44 22 ASN B C 1
ATOM 921 O O . ASN B 1 22 ? -11.18 12.266 15.648 1 95.44 22 ASN B O 1
ATOM 925 N N . ILE B 1 23 ? -12.383 12.992 13.789 1 96.94 23 ILE B N 1
ATOM 926 C CA . ILE B 1 23 ? -12.516 11.625 13.305 1 96.94 23 ILE B CA 1
ATOM 927 C C . ILE B 1 23 ? -11.164 11.141 12.773 1 96.94 23 ILE B C 1
ATOM 929 O O . ILE B 1 23 ? -10.477 11.859 12.055 1 96.94 23 ILE B O 1
ATOM 933 N N . GLY B 1 24 ? -10.828 9.906 13.086 1 97.94 24 GLY B N 1
ATOM 934 C CA . GLY B 1 24 ? -9.594 9.297 12.617 1 97.94 24 GLY B CA 1
ATOM 935 C C . GLY B 1 24 ? -9.727 8.648 11.258 1 97.94 24 GLY B C 1
ATOM 936 O O . GLY B 1 24 ? -10.75 8.016 10.961 1 97.94 24 GLY B O 1
ATOM 937 N N . VAL B 1 25 ? -8.711 8.812 10.445 1 97.94 25 VAL B N 1
ATOM 938 C CA . VAL B 1 25 ? -8.625 8.141 9.148 1 97.94 25 VAL B CA 1
ATOM 939 C C . VAL B 1 25 ? -7.297 7.395 9.039 1 97.94 25 VAL B C 1
ATOM 941 O O . VAL B 1 25 ? -6.34 7.707 9.75 1 97.94 25 VAL B O 1
ATOM 944 N N . ARG B 1 26 ? -7.324 6.453 8.148 1 98.31 26 ARG B N 1
ATOM 945 C CA . ARG B 1 26 ? -6.109 5.68 7.914 1 98.31 26 ARG B CA 1
ATOM 946 C C . ARG B 1 26 ? -5.398 6.137 6.645 1 98.31 26 ARG B C 1
ATOM 948 O O . ARG B 1 26 ? -5.984 6.117 5.559 1 98.31 26 ARG B O 1
ATOM 955 N N . LEU B 1 27 ? -4.164 6.574 6.871 1 98.25 27 LEU B N 1
ATOM 956 C CA . LEU B 1 27 ? -3.295 6.918 5.746 1 98.25 27 LEU B CA 1
ATOM 957 C C . LEU B 1 27 ? -2.361 5.762 5.41 1 98.25 27 LEU B C 1
ATOM 959 O O . LEU B 1 27 ? -1.729 5.188 6.305 1 98.25 27 LEU B O 1
ATOM 963 N N . THR B 1 28 ? -2.303 5.375 4.133 1 98 28 THR B N 1
ATOM 964 C CA . THR B 1 28 ? -1.4 4.312 3.699 1 98 28 THR B CA 1
ATOM 965 C C . THR B 1 28 ? -0.555 4.773 2.514 1 98 28 THR B C 1
ATOM 967 O O . THR B 1 28 ? -1.033 5.516 1.654 1 98 28 THR B O 1
ATOM 970 N N . VAL B 1 29 ? 0.663 4.285 2.496 1 98.12 29 VAL B N 1
ATOM 971 C CA . VAL B 1 29 ? 1.558 4.547 1.373 1 98.12 29 VAL B CA 1
ATOM 972 C C . VAL B 1 29 ? 1.849 3.242 0.631 1 98.12 29 VAL B C 1
ATOM 974 O O . VAL B 1 29 ? 2.375 2.293 1.216 1 98.12 29 VAL B O 1
ATOM 977 N N . GLU B 1 30 ? 1.555 3.242 -0.676 1 98.12 30 GLU B N 1
ATOM 978 C CA . GLU B 1 30 ? 1.686 2.035 -1.488 1 98.12 30 GLU B CA 1
ATOM 979 C C . GLU B 1 30 ? 2.781 2.193 -2.539 1 98.12 30 GLU B C 1
ATOM 981 O O . GLU B 1 30 ? 2.84 3.211 -3.234 1 98.12 30 GLU B O 1
ATOM 986 N N . VAL B 1 31 ? 3.672 1.234 -2.617 1 97.62 31 VAL B N 1
ATOM 987 C CA . VAL B 1 31 ? 4.723 1.217 -3.629 1 97.62 31 VAL B CA 1
ATOM 988 C C . VAL B 1 31 ? 4.113 0.984 -5.008 1 97.62 31 VAL B C 1
ATOM 990 O O . VAL B 1 31 ? 4.484 1.646 -5.98 1 97.62 31 VAL B O 1
ATOM 993 N N . GLY B 1 32 ? 3.246 -0.027 -5.02 1 97.31 32 GLY B N 1
ATOM 994 C CA . GLY B 1 32 ? 2.586 -0.392 -6.262 1 97.31 32 GLY B CA 1
ATOM 995 C C . GLY B 1 32 ? 1.672 -1.594 -6.121 1 97.31 32 GLY B C 1
ATOM 996 O O . GLY B 1 32 ? 1.419 -2.062 -5.008 1 97.31 32 GLY B O 1
ATOM 997 N N . ARG B 1 33 ? 1.109 -1.947 -7.262 1 97.06 33 ARG B N 1
ATOM 998 C CA . ARG B 1 33 ? 0.168 -3.062 -7.293 1 97.06 33 ARG B CA 1
ATOM 999 C C . ARG B 1 33 ? 0.274 -3.834 -8.602 1 97.06 33 ARG B C 1
ATOM 1001 O O . ARG B 1 33 ? 0.903 -3.365 -9.555 1 97.06 33 ARG B O 1
ATOM 1008 N N . THR B 1 34 ? -0.184 -5.016 -8.617 1 98.25 34 THR B N 1
ATOM 1009 C CA . THR B 1 34 ? -0.338 -5.809 -9.828 1 98.25 34 THR B CA 1
ATOM 1010 C C . THR B 1 34 ? -1.502 -6.785 -9.695 1 98.25 34 THR B C 1
ATOM 1012 O O . THR B 1 34 ? -1.927 -7.102 -8.578 1 98.25 34 THR B O 1
ATOM 1015 N N . GLU B 1 35 ? -2.041 -7.148 -10.844 1 98.25 35 GLU B N 1
ATOM 1016 C CA . GLU B 1 35 ? -3.053 -8.203 -10.883 1 98.25 35 GLU B CA 1
ATOM 1017 C C . GLU B 1 35 ? -2.443 -9.539 -11.281 1 98.25 35 GLU B C 1
ATOM 1019 O O . GLU B 1 35 ? -1.582 -9.602 -12.164 1 98.25 35 GLU B O 1
ATOM 1024 N N . MET B 1 36 ? -2.951 -10.555 -10.594 1 97.94 36 MET B N 1
ATOM 1025 C CA . MET B 1 36 ? -2.502 -11.898 -10.938 1 97.94 36 MET B CA 1
ATOM 1026 C C . MET B 1 36 ? -3.598 -12.93 -10.664 1 97.94 36 MET B C 1
ATOM 1028 O O . MET B 1 36 ? -4.57 -12.633 -9.969 1 97.94 36 MET B O 1
ATOM 1032 N N . THR B 1 37 ? -3.393 -14.078 -11.234 1 97.69 37 THR B N 1
ATOM 1033 C CA . THR B 1 37 ? -4.367 -15.141 -11.016 1 97.69 37 THR B CA 1
ATOM 1034 C C . THR B 1 37 ? -4.105 -15.852 -9.695 1 97.69 37 THR B C 1
ATOM 1036 O O . THR B 1 37 ? -2.998 -15.789 -9.156 1 97.69 37 THR B O 1
ATOM 1039 N N . ILE B 1 38 ? -5.125 -16.531 -9.195 1 95.75 38 ILE B N 1
ATOM 1040 C CA . ILE B 1 38 ? -4.961 -17.375 -8.016 1 95.75 38 ILE B CA 1
ATOM 1041 C C . ILE B 1 38 ? -3.908 -18.438 -8.289 1 95.75 38 ILE B C 1
ATOM 1043 O O . ILE B 1 38 ? -3.119 -18.781 -7.406 1 95.75 38 ILE B O 1
ATOM 1047 N N . ARG B 1 39 ? -3.863 -18.859 -9.492 1 94.88 39 ARG B N 1
ATOM 1048 C CA . ARG B 1 39 ? -2.855 -19.828 -9.914 1 94.88 39 ARG B CA 1
ATOM 1049 C C . ARG B 1 39 ? -1.449 -19.281 -9.703 1 94.88 39 ARG B C 1
ATOM 1051 O O . ARG B 1 39 ? -0.589 -19.953 -9.141 1 94.88 39 ARG B O 1
ATOM 1058 N N . ASP B 1 40 ? -1.233 -18.109 -10.141 1 96.06 40 ASP B N 1
ATOM 1059 C CA . ASP B 1 40 ? 0.063 -17.469 -9.977 1 96.06 40 ASP B CA 1
ATOM 1060 C C . ASP B 1 40 ? 0.39 -17.25 -8.5 1 96.06 40 ASP B C 1
ATOM 1062 O O . ASP B 1 40 ? 1.525 -17.469 -8.078 1 96.06 40 ASP B O 1
ATOM 1066 N N . LEU B 1 41 ? -0.621 -16.875 -7.75 1 95.75 41 LEU B N 1
ATOM 1067 C CA . LEU B 1 41 ? -0.456 -16.609 -6.328 1 95.75 41 LEU B CA 1
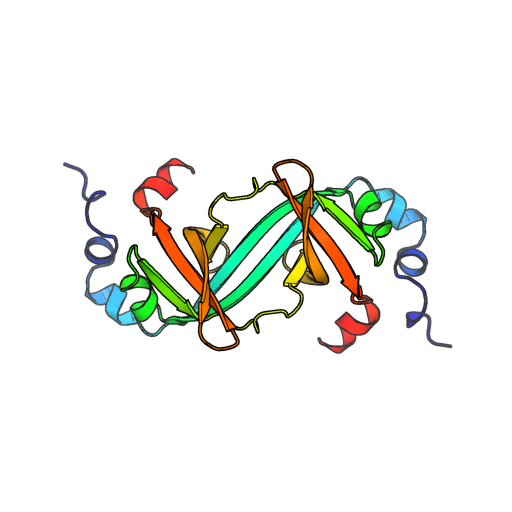ATOM 1068 C C . LEU B 1 41 ? 0.031 -17.859 -5.59 1 95.75 41 LEU B C 1
ATOM 1070 O O . LEU B 1 41 ? 0.936 -17.766 -4.758 1 95.75 41 LEU B O 1
ATOM 1074 N N . LEU B 1 42 ? -0.53 -18.953 -5.914 1 92.31 42 LEU B N 1
ATOM 1075 C CA . LEU B 1 42 ? -0.243 -20.203 -5.23 1 92.31 42 LEU B CA 1
ATOM 1076 C C . LEU B 1 42 ? 1.165 -20.688 -5.555 1 92.31 42 LEU B C 1
ATOM 1078 O O . LEU B 1 42 ? 1.703 -21.562 -4.863 1 92.31 42 LEU B O 1
ATOM 1082 N N . ARG B 1 43 ? 1.735 -20.156 -6.582 1 94.56 43 ARG B N 1
ATOM 1083 C CA . ARG B 1 43 ? 3.068 -20.578 -7.004 1 94.56 43 ARG B CA 1
ATOM 1084 C C . ARG B 1 43 ? 4.145 -19.734 -6.34 1 94.56 43 ARG B C 1
ATOM 1086 O O . ARG B 1 43 ? 5.332 -20.062 -6.398 1 94.56 43 ARG B O 1
ATOM 1093 N N . LEU B 1 44 ? 3.689 -18.672 -5.68 1 95.25 44 LEU B N 1
ATOM 1094 C CA . LEU B 1 44 ? 4.672 -17.797 -5.043 1 95.25 44 LEU B CA 1
ATOM 1095 C C . LEU B 1 44 ? 5.297 -18.484 -3.832 1 95.25 44 LEU B C 1
ATOM 1097 O O . LEU B 1 44 ? 4.605 -19.172 -3.076 1 95.25 44 LEU B O 1
ATOM 1101 N N . SER B 1 45 ? 6.574 -18.281 -3.67 1 94.5 45 SER B N 1
ATOM 1102 C CA . SER B 1 45 ? 7.352 -18.781 -2.539 1 94.5 45 SER B CA 1
ATOM 1103 C C . SER B 1 45 ? 8.375 -17.75 -2.074 1 94.5 45 SER B C 1
ATOM 1105 O O . SER B 1 45 ? 8.547 -16.703 -2.715 1 94.5 45 SER B O 1
ATOM 1107 N N . GLU B 1 46 ? 8.953 -18.078 -1.013 1 95.62 46 GLU B N 1
ATOM 1108 C CA . GLU B 1 46 ? 10.031 -17.203 -0.545 1 95.62 46 GLU B CA 1
ATOM 1109 C C . GLU B 1 46 ? 11.094 -17.016 -1.628 1 95.62 46 GLU B C 1
ATOM 1111 O O . GLU B 1 46 ? 11.5 -17.969 -2.285 1 95.62 46 GLU B O 1
ATOM 1116 N N . GLY B 1 47 ? 11.422 -15.789 -1.906 1 96.81 47 GLY B N 1
ATOM 1117 C CA . GLY B 1 47 ? 12.406 -15.477 -2.922 1 96.81 47 GLY B CA 1
ATOM 1118 C C . GLY B 1 47 ? 11.797 -15.078 -4.254 1 96.81 47 GLY 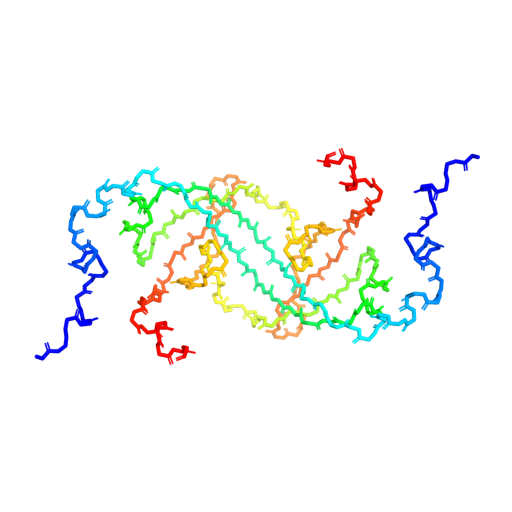B C 1
ATOM 1119 O O . GLY B 1 47 ? 12.477 -14.516 -5.109 1 96.81 47 GLY B O 1
ATOM 1120 N N . SER B 1 48 ? 10.508 -15.398 -4.438 1 97.5 48 SER B N 1
ATOM 1121 C CA . SER B 1 48 ? 9.836 -15 -5.668 1 97.5 48 SER B CA 1
ATOM 1122 C C . SER B 1 48 ? 9.852 -13.484 -5.836 1 97.5 48 SER B C 1
ATOM 1124 O O . SER B 1 48 ? 9.789 -12.742 -4.855 1 97.5 48 SER B O 1
ATOM 1126 N N . VAL B 1 49 ? 9.969 -13.094 -7.152 1 98.25 49 VAL B N 1
ATOM 1127 C CA . VAL B 1 49 ? 9.938 -11.664 -7.457 1 98.25 49 VAL B CA 1
ATOM 1128 C C . VAL B 1 49 ? 8.727 -11.352 -8.336 1 98.25 49 VAL B C 1
ATOM 1130 O O . VAL B 1 49 ? 8.5 -12.023 -9.344 1 98.25 49 VAL B O 1
ATOM 1133 N N . VAL B 1 50 ? 7.957 -10.406 -7.91 1 98.12 50 VAL B N 1
ATOM 1134 C CA . VAL B 1 50 ? 6.781 -9.984 -8.664 1 98.12 50 VAL B CA 1
ATOM 1135 C C . VAL B 1 50 ? 6.926 -8.516 -9.062 1 98.12 50 VAL B C 1
ATOM 1137 O O . VAL B 1 50 ? 7.16 -7.652 -8.211 1 98.12 50 VAL B O 1
ATOM 1140 N N . GLU B 1 51 ? 6.832 -8.273 -10.375 1 98.44 51 GLU B N 1
ATOM 1141 C CA . GLU B 1 51 ? 6.895 -6.906 -10.883 1 98.44 51 GLU B CA 1
ATOM 1142 C C . GLU B 1 51 ? 5.621 -6.133 -10.555 1 98.44 51 GLU B C 1
ATOM 1144 O O . GLU B 1 51 ? 4.516 -6.66 -10.68 1 98.44 51 GLU B O 1
ATOM 1149 N N . LEU B 1 52 ? 5.766 -4.859 -10.164 1 98.44 52 LEU B N 1
ATOM 1150 C CA . LEU B 1 52 ? 4.633 -3.994 -9.852 1 98.44 52 LEU B CA 1
ATOM 1151 C C . LEU B 1 52 ? 4.41 -2.975 -10.969 1 98.44 52 LEU B C 1
ATOM 1153 O O . LEU B 1 52 ? 5.172 -2.93 -11.938 1 98.44 52 LEU B O 1
ATOM 1157 N N . ASP B 1 53 ? 3.367 -2.176 -10.859 1 97.62 53 ASP B N 1
ATOM 1158 C CA . ASP B 1 53 ? 2.984 -1.225 -11.898 1 97.62 53 ASP B CA 1
ATOM 1159 C C . ASP B 1 53 ? 3.639 0.135 -11.664 1 97.62 53 ASP B C 1
ATOM 1161 O O . ASP B 1 53 ? 3.217 1.14 -12.242 1 97.62 53 ASP B O 1
ATOM 1165 N N . ARG B 1 54 ? 4.672 0.179 -10.914 1 97.62 54 ARG B N 1
ATOM 1166 C CA . ARG B 1 54 ? 5.32 1.447 -10.594 1 97.62 54 ARG B CA 1
ATOM 1167 C C . ARG B 1 54 ? 6.715 1.521 -11.211 1 97.62 54 ARG B C 1
ATOM 1169 O O . ARG B 1 54 ? 7.539 0.628 -11.008 1 97.62 54 ARG B O 1
ATOM 1176 N N . LEU B 1 55 ? 6.906 2.629 -11.961 1 97.25 55 LEU B N 1
ATOM 1177 C CA . LEU B 1 55 ? 8.25 2.871 -12.484 1 97.25 55 LEU B CA 1
ATOM 1178 C C . LEU B 1 55 ? 9.195 3.289 -11.359 1 97.25 55 LEU B C 1
ATOM 1180 O O . LEU B 1 55 ? 8.82 4.062 -10.484 1 97.25 55 LEU B O 1
ATOM 1184 N N . ALA B 1 56 ? 10.383 2.711 -11.438 1 95.56 56 ALA B N 1
ATOM 1185 C CA . ALA B 1 56 ? 11.398 3.119 -10.469 1 95.56 56 ALA B CA 1
ATOM 1186 C C . ALA B 1 56 ? 11.625 4.625 -10.516 1 95.56 56 ALA B C 1
ATOM 1188 O O . ALA B 1 56 ? 11.734 5.211 -11.594 1 95.56 56 ALA B O 1
ATOM 1189 N N . GLY B 1 57 ? 11.625 5.246 -9.383 1 93.38 57 GLY B N 1
ATOM 1190 C CA . GLY B 1 57 ? 11.859 6.68 -9.312 1 93.38 57 GLY B CA 1
ATOM 1191 C C . GLY B 1 57 ? 10.578 7.492 -9.266 1 93.38 57 GLY B C 1
ATOM 1192 O O . GLY B 1 57 ? 10.602 8.688 -8.961 1 93.38 57 GLY B O 1
ATOM 1193 N N . ASP B 1 58 ? 9.477 6.871 -9.688 1 95.75 58 ASP B N 1
ATOM 1194 C CA . ASP B 1 58 ? 8.211 7.586 -9.641 1 95.75 58 ASP B CA 1
ATOM 1195 C C . ASP B 1 58 ? 7.723 7.738 -8.195 1 95.75 58 ASP B C 1
ATOM 1197 O O . ASP B 1 58 ? 7.969 6.867 -7.359 1 95.75 58 ASP B O 1
ATOM 1201 N N . PRO B 1 59 ? 7.039 8.812 -7.934 1 96.81 59 PRO B N 1
ATOM 1202 C CA . PRO B 1 59 ? 6.441 8.961 -6.605 1 96.81 59 PRO B CA 1
ATOM 1203 C C . PRO B 1 59 ? 5.418 7.879 -6.293 1 96.81 59 PRO B C 1
ATOM 1205 O O . PRO B 1 59 ? 4.852 7.273 -7.207 1 96.81 59 PRO B O 1
ATOM 1208 N N . LEU B 1 60 ? 5.207 7.672 -5.051 1 97.75 60 LEU B N 1
ATOM 1209 C CA . LEU B 1 60 ? 4.305 6.621 -4.59 1 97.75 60 LEU B CA 1
ATOM 1210 C C . LEU B 1 60 ? 2.902 7.176 -4.359 1 97.75 60 LEU B C 1
ATOM 1212 O O . LEU B 1 60 ? 2.725 8.391 -4.219 1 97.75 60 LEU B O 1
ATOM 1216 N N . ASP B 1 61 ? 1.922 6.191 -4.309 1 97.25 61 ASP B N 1
ATOM 1217 C CA . ASP B 1 61 ? 0.542 6.586 -4.047 1 97.25 61 ASP B CA 1
ATOM 1218 C C . ASP B 1 61 ? 0.292 6.754 -2.549 1 97.25 61 ASP B C 1
ATOM 1220 O O . ASP B 1 61 ? 0.732 5.926 -1.745 1 97.25 61 ASP B O 1
ATOM 1224 N N . VAL B 1 62 ? -0.376 7.789 -2.221 1 97.94 62 VAL B N 1
ATOM 1225 C CA . VAL B 1 62 ? -0.862 8.016 -0.863 1 97.94 62 VAL B CA 1
ATOM 1226 C C . VAL B 1 62 ? -2.381 7.855 -0.824 1 97.94 62 VAL B C 1
ATOM 1228 O O . VAL B 1 62 ? -3.1 8.539 -1.558 1 97.94 62 VAL B O 1
ATOM 1231 N N . LEU B 1 63 ? -2.83 6.926 0 1 97 63 LEU B N 1
ATOM 1232 C CA . LEU B 1 63 ? -4.262 6.648 0.07 1 97 63 LEU B CA 1
ATOM 1233 C C . LEU B 1 63 ? -4.809 6.969 1.456 1 97 63 LEU B C 1
ATOM 1235 O O . LEU B 1 63 ? -4.148 6.715 2.465 1 97 63 LEU B O 1
ATOM 1239 N N . VAL B 1 64 ? -5.973 7.477 1.49 1 96.94 64 VAL B N 1
ATOM 1240 C CA . VAL B 1 64 ? -6.75 7.578 2.723 1 96.94 64 VAL B CA 1
ATOM 1241 C C . VAL B 1 64 ? -7.965 6.66 2.648 1 96.94 64 VAL B C 1
ATOM 1243 O O . VAL B 1 64 ? -8.797 6.793 1.746 1 96.94 64 VAL B O 1
ATOM 1246 N N . ASN B 1 65 ? -8.008 5.793 3.551 1 95.81 65 ASN B N 1
ATOM 1247 C CA . ASN B 1 65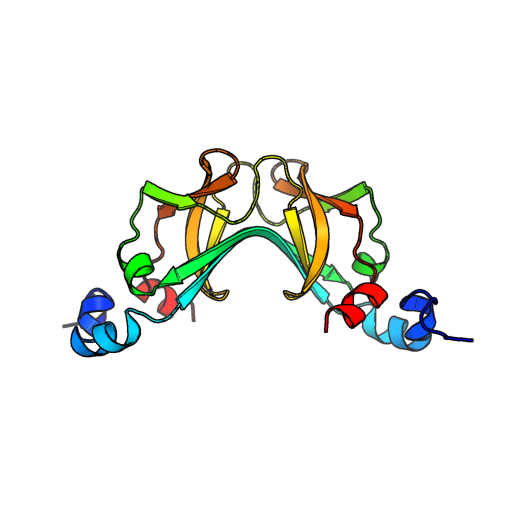 ? -9.047 4.773 3.547 1 95.81 65 ASN B CA 1
ATOM 1248 C C . ASN B 1 65 ? -9.188 4.117 2.174 1 95.81 65 ASN B C 1
ATOM 1250 O O . ASN B 1 65 ? -10.305 3.939 1.677 1 95.81 65 ASN B O 1
ATOM 1254 N N . GLY B 1 66 ? -8.062 3.949 1.534 1 92.56 66 GLY B N 1
ATOM 1255 C CA . GLY B 1 66 ? -8.047 3.23 0.27 1 92.56 66 GLY B CA 1
ATOM 1256 C C . GLY B 1 66 ? -8.242 4.137 -0.933 1 92.56 66 GLY B C 1
ATOM 1257 O O . GLY B 1 66 ? -8.156 3.686 -2.076 1 92.56 66 GLY B O 1
ATOM 1258 N N . THR B 1 67 ? -8.43 5.367 -0.735 1 93.81 67 THR B N 1
ATOM 1259 C CA . THR B 1 67 ? -8.656 6.332 -1.806 1 93.81 67 THR B CA 1
ATOM 1260 C C . THR B 1 67 ? -7.395 7.16 -2.055 1 93.81 67 THR B C 1
ATOM 1262 O O . THR B 1 67 ? -6.879 7.805 -1.141 1 93.81 67 THR B O 1
ATOM 1265 N N . PRO B 1 68 ? -6.965 7.125 -3.279 1 95.12 68 PRO B N 1
ATOM 1266 C CA . PRO B 1 68 ? -5.781 7.938 -3.576 1 95.12 68 PRO B CA 1
ATOM 1267 C C . PRO B 1 68 ? -6.043 9.438 -3.428 1 95.12 68 PRO B C 1
ATOM 1269 O O . PRO B 1 68 ? -7.035 9.945 -3.951 1 95.12 68 PRO B O 1
ATOM 1272 N N . ILE B 1 69 ? -5.105 10.117 -2.734 1 95.38 69 ILE B N 1
ATOM 1273 C CA . ILE B 1 69 ? -5.332 11.539 -2.523 1 95.38 69 ILE B CA 1
ATOM 1274 C C . ILE B 1 69 ? -4.082 12.328 -2.924 1 95.38 69 ILE B C 1
ATOM 1276 O O . ILE B 1 69 ? -4.121 13.555 -3.033 1 95.38 69 ILE B O 1
ATOM 1280 N N . ALA B 1 70 ? -2.971 11.695 -3.08 1 96.56 70 ALA B N 1
ATOM 1281 C CA . ALA B 1 70 ? -1.723 12.391 -3.377 1 96.56 70 ALA B CA 1
ATOM 1282 C C . ALA B 1 70 ? -0.644 11.414 -3.832 1 96.56 70 ALA B C 1
ATOM 1284 O O . ALA B 1 70 ? -0.846 10.203 -3.799 1 96.56 70 ALA B O 1
ATOM 1285 N N . LYS B 1 71 ? 0.388 12 -4.348 1 96.75 71 LYS B N 1
ATOM 1286 C CA . LYS B 1 71 ? 1.657 11.305 -4.559 1 96.75 71 LYS B CA 1
ATOM 1287 C C . LYS B 1 71 ? 2.721 11.797 -3.58 1 96.75 71 LYS B C 1
ATOM 1289 O O . LYS B 1 71 ? 2.615 12.906 -3.047 1 96.75 71 LYS B O 1
ATOM 1294 N N . GLY B 1 72 ? 3.684 10.922 -3.295 1 97.5 72 GLY B N 1
ATOM 1295 C CA . GLY B 1 72 ? 4.734 11.336 -2.381 1 97.5 72 GLY B CA 1
ATOM 1296 C C . GLY B 1 72 ? 5.992 10.5 -2.49 1 97.5 72 GLY B C 1
ATOM 1297 O O . GLY B 1 72 ? 6.027 9.516 -3.236 1 97.5 72 GLY B O 1
ATOM 1298 N N . GLU B 1 73 ? 7.016 10.93 -1.773 1 97.19 73 GLU B N 1
ATOM 1299 C CA . GLU B 1 73 ? 8.312 10.258 -1.714 1 97.19 73 GLU B CA 1
ATOM 1300 C C . GLU B 1 73 ? 8.57 9.688 -0.323 1 97.19 73 GLU B C 1
ATOM 1302 O O . GLU B 1 73 ? 8.258 10.32 0.685 1 97.19 73 GLU B O 1
ATOM 1307 N N . VAL B 1 74 ? 9.117 8.492 -0.328 1 96.94 74 VAL B N 1
ATOM 1308 C CA . VAL B 1 74 ? 9.484 7.906 0.955 1 96.94 74 VAL B CA 1
ATOM 1309 C C . VAL B 1 74 ? 10.719 8.602 1.511 1 96.94 74 VAL B C 1
ATOM 1311 O O . VAL B 1 74 ? 11.695 8.828 0.787 1 96.94 74 VAL B O 1
ATOM 1314 N N . VAL B 1 75 ? 10.648 8.914 2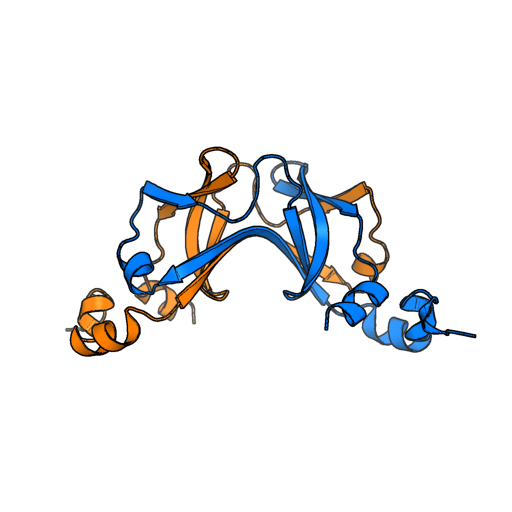.805 1 97.81 75 VAL B N 1
ATOM 1315 C CA . VAL B 1 75 ? 11.773 9.508 3.514 1 97.81 75 VAL B CA 1
ATOM 1316 C C . VAL B 1 75 ? 11.992 8.781 4.84 1 97.81 75 VAL B C 1
ATOM 1318 O O . VAL B 1 75 ? 11.102 8.07 5.32 1 97.81 75 VAL B O 1
ATOM 1321 N N . MET B 1 76 ? 13.188 8.93 5.359 1 97.69 76 MET B N 1
ATOM 1322 C CA . MET B 1 76 ? 13.445 8.414 6.699 1 97.69 76 MET B CA 1
ATOM 1323 C C . MET B 1 76 ? 13.195 9.477 7.758 1 97.69 76 MET B C 1
ATOM 1325 O O . MET B 1 76 ? 13.711 10.594 7.652 1 97.69 76 MET B O 1
ATOM 1329 N N . VAL B 1 77 ? 12.336 9.172 8.609 1 96.62 77 VAL B N 1
ATOM 1330 C CA . VAL B 1 77 ? 12.086 10.023 9.766 1 96.62 77 VAL B CA 1
ATOM 1331 C C . VAL B 1 77 ? 12.547 9.32 11.039 1 96.62 77 VAL B C 1
ATOM 1333 O O . VAL B 1 77 ? 11.812 8.492 11.594 1 96.62 77 VAL B O 1
ATOM 1336 N N . GLY B 1 78 ? 13.773 9.672 11.523 1 9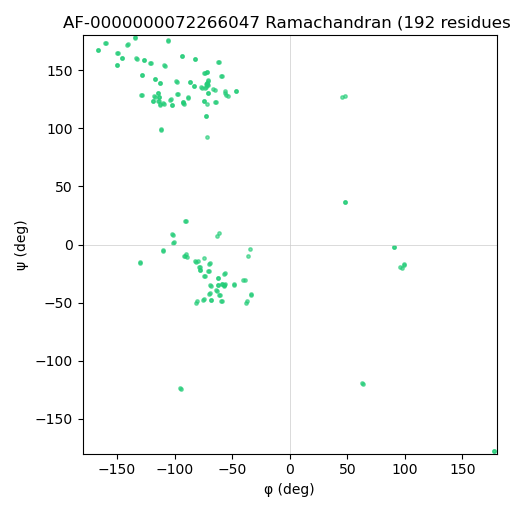5.38 78 GLY B N 1
ATOM 1337 C CA . GLY B 1 78 ? 14.344 8.883 12.594 1 95.38 78 GLY B CA 1
ATOM 1338 C C . GLY B 1 78 ? 14.617 7.441 12.195 1 95.38 78 GLY B C 1
ATOM 1339 O O . GLY B 1 78 ? 15.375 7.188 11.258 1 95.38 78 GLY B O 1
ATOM 1340 N N . GLU B 1 79 ? 13.953 6.516 12.922 1 97.31 79 GLU B N 1
ATOM 1341 C CA . GLU B 1 79 ? 14.148 5.098 12.641 1 97.31 79 GLU B CA 1
ATOM 1342 C C . GLU B 1 79 ? 12.992 4.531 11.82 1 97.31 79 GLU B C 1
ATOM 1344 O O . GLU B 1 79 ? 12.922 3.32 11.602 1 97.31 79 GLU B O 1
ATOM 1349 N N . ARG B 1 80 ? 12.062 5.438 11.328 1 97.75 80 ARG B N 1
ATOM 1350 C CA . ARG B 1 80 ? 10.867 4.988 10.609 1 97.75 80 ARG B CA 1
ATOM 1351 C C . ARG B 1 80 ? 10.82 5.57 9.203 1 97.75 80 ARG B C 1
ATOM 1353 O O . ARG B 1 80 ? 11.438 6.605 8.93 1 97.75 80 ARG B O 1
ATOM 1360 N N . PHE B 1 81 ? 10.109 4.871 8.406 1 97.44 81 PHE B N 1
ATOM 1361 C CA . PHE B 1 81 ? 9.773 5.48 7.129 1 97.44 81 PHE B CA 1
ATOM 1362 C C . PHE B 1 81 ? 8.711 6.555 7.301 1 97.44 81 PHE B C 1
ATOM 1364 O O . PHE B 1 81 ? 7.828 6.43 8.156 1 97.44 81 PHE B O 1
ATOM 1371 N N . GLY B 1 82 ? 8.805 7.531 6.496 1 98.06 82 GLY B N 1
ATOM 1372 C CA . GLY B 1 82 ? 7.773 8.539 6.301 1 98.06 82 GLY B CA 1
ATOM 1373 C C . GLY B 1 82 ? 7.504 8.836 4.836 1 98.06 82 GLY B C 1
ATOM 1374 O O . GLY B 1 82 ? 8.109 8.234 3.951 1 98.06 82 GLY B O 1
ATOM 1375 N N . ILE B 1 83 ? 6.562 9.695 4.617 1 98.38 83 ILE B N 1
ATOM 1376 C CA . ILE B 1 83 ? 6.219 10.133 3.268 1 98.38 83 ILE B CA 1
ATOM 1377 C C . ILE B 1 83 ? 6.203 11.656 3.203 1 98.38 83 ILE B C 1
ATOM 1379 O O . ILE B 1 83 ? 5.625 12.312 4.07 1 98.38 83 ILE B O 1
ATOM 1383 N N . ARG B 1 84 ? 6.945 12.172 2.191 1 98.62 84 ARG B N 1
ATOM 1384 C CA . ARG B 1 84 ? 6.832 13.594 1.857 1 98.62 84 ARG B CA 1
ATOM 1385 C C . ARG B 1 84 ? 5.797 13.812 0.761 1 98.62 84 ARG B C 1
ATOM 1387 O O . ARG B 1 84 ? 5.914 13.258 -0.333 1 98.62 84 ARG B O 1
ATOM 1394 N N . PHE B 1 85 ? 4.824 14.625 1.084 1 97.88 85 PHE B N 1
ATOM 1395 C CA . PHE B 1 85 ? 3.725 14.859 0.157 1 97.88 85 PHE B CA 1
ATOM 1396 C C . PHE B 1 85 ? 4.184 15.688 -1.035 1 97.88 85 PHE B C 1
ATOM 1398 O O . PHE B 1 85 ? 4.887 16.688 -0.868 1 97.88 85 PHE B O 1
ATOM 1405 N N . GLY B 1 86 ? 3.842 15.18 -2.166 1 95.69 86 GLY B N 1
ATOM 1406 C CA . GLY B 1 86 ? 3.959 15.984 -3.375 1 95.69 86 GLY B CA 1
ATOM 1407 C C . GLY B 1 86 ? 2.666 16.672 -3.754 1 95.69 86 GLY B C 1
ATOM 1408 O O . GLY B 1 86 ? 2.059 17.359 -2.93 1 95.69 86 GLY B O 1
ATOM 1409 N N . GLN B 1 87 ? 2.24 16.375 -5.02 1 88.19 87 GLN B N 1
ATOM 1410 C CA . GLN B 1 87 ? 0.999 16.969 -5.504 1 88.19 87 GLN B CA 1
ATOM 1411 C C . GLN B 1 87 ? -0.217 16.297 -4.875 1 88.19 87 GLN B C 1
ATOM 1413 O O . GLN B 1 87 ? -0.357 15.078 -4.938 1 88.19 87 GLN B O 1
ATOM 1418 N N . ILE B 1 88 ? -0.992 17.125 -4.258 1 89.12 88 ILE B N 1
ATOM 1419 C CA . ILE B 1 88 ? -2.229 16.625 -3.66 1 89.12 88 ILE B CA 1
ATOM 1420 C C . ILE B 1 88 ? -3.352 16.672 -4.695 1 89.12 88 ILE B C 1
ATOM 1422 O O . ILE B 1 88 ? -3.545 17.688 -5.371 1 89.12 88 ILE B O 1
ATOM 1426 N N . ILE B 1 89 ? -3.938 15.516 -4.82 1 83 89 ILE B N 1
ATOM 1427 C CA . ILE B 1 89 ? -5.02 15.406 -5.793 1 83 89 ILE B CA 1
ATOM 1428 C C . ILE B 1 89 ? -6.258 16.141 -5.27 1 83 89 ILE B C 1
ATOM 1430 O O . ILE B 1 89 ? -6.73 15.852 -4.168 1 83 89 ILE B O 1
ATOM 1434 N N . GLU B 1 90 ? -6.684 17.266 -5.844 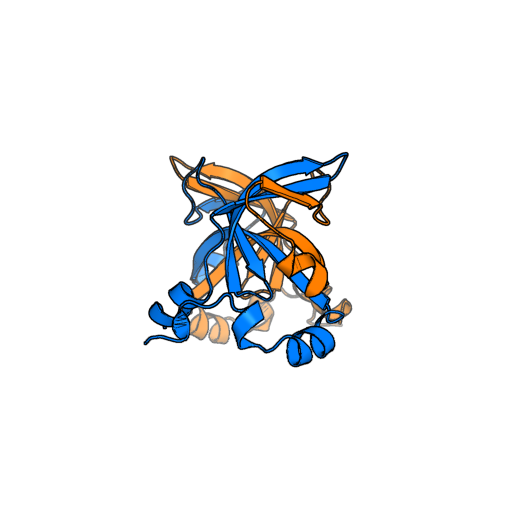1 67.88 90 GLU B N 1
ATOM 1435 C CA . GLU B 1 90 ? -7.891 18 -5.465 1 67.88 90 GLU B CA 1
ATOM 1436 C C . GLU B 1 90 ? -9.141 17.172 -5.75 1 67.88 90 GLU B C 1
ATOM 1438 O O . GLU B 1 90 ? -9.219 16.484 -6.766 1 67.88 90 GLU B O 1
ATOM 1443 N N . PRO B 1 91 ? -9.953 16.938 -4.633 1 57.44 91 PRO B N 1
ATOM 1444 C CA . PRO B 1 91 ? -11.188 16.188 -4.836 1 57.44 91 PRO B CA 1
ATOM 1445 C C . PRO B 1 91 ? -11.883 16.516 -6.152 1 57.44 91 PRO B C 1
ATOM 1447 O O . PRO B 1 91 ? -12.516 15.656 -6.766 1 57.44 91 PRO B O 1
ATOM 1450 N N . GLU B 1 92 ? -12.078 17.766 -6.484 1 53.28 92 GLU B N 1
ATOM 1451 C CA . GLU B 1 92 ? -12.844 18.094 -7.684 1 53.28 92 GLU B CA 1
ATOM 1452 C C . GLU B 1 92 ? -12.352 17.281 -8.883 1 53.28 92 GLU B C 1
ATOM 1454 O O . GLU B 1 92 ? -13.141 16.906 -9.75 1 53.28 92 GLU B O 1
ATOM 1459 N N . LYS B 1 93 ? -11.203 17.062 -8.906 1 53 93 LYS B N 1
ATOM 1460 C CA . LYS B 1 93 ? -10.703 16.297 -10.039 1 53 93 LYS B CA 1
ATOM 1461 C C . LYS B 1 93 ? -11 14.812 -9.875 1 53 93 LYS B C 1
ATOM 1463 O O . LYS B 1 93 ? -10.906 14.039 -10.836 1 53 93 LYS B O 1
ATOM 1468 N N . ARG B 1 94 ? -11.258 14.445 -8.711 1 50.22 94 ARG B N 1
ATOM 1469 C CA . ARG B 1 94 ? -11.586 13.039 -8.5 1 50.22 94 ARG B CA 1
ATOM 1470 C C . ARG B 1 94 ? -12.945 12.703 -9.109 1 50.22 94 ARG B C 1
ATOM 1472 O O . ARG B 1 94 ? -13.211 11.539 -9.43 1 50.22 94 ARG B O 1
ATOM 1479 N N . ALA B 1 95 ? -13.875 13.641 -8.898 1 45.16 95 ALA B N 1
ATOM 1480 C CA . ALA B 1 95 ? -15.219 13.445 -9.438 1 45.16 95 ALA B CA 1
ATOM 1481 C C . ALA B 1 95 ? -15.172 13.234 -10.945 1 45.16 95 ALA B C 1
ATOM 1483 O O . ALA B 1 95 ? -16.031 12.547 -11.508 1 45.16 95 ALA B O 1
ATOM 1484 N N . GLU B 1 96 ? -14.352 13.828 -11.555 1 46.09 96 GLU B N 1
ATOM 1485 C CA . GLU B 1 96 ? -14.383 13.688 -13.008 1 46.09 96 GLU B CA 1
ATOM 1486 C C . GLU B 1 96 ? -13.953 12.289 -13.438 1 46.09 96 GLU B C 1
ATOM 1488 O O . GLU B 1 96 ? -14.094 11.922 -14.609 1 46.09 96 GLU B O 1
ATOM 1493 N N . SER B 1 97 ? -13.234 11.695 -12.562 1 42.94 97 SER B N 1
ATOM 1494 C CA . SER B 1 97 ? -12.797 10.375 -13 1 42.94 97 SER B CA 1
ATOM 1495 C C . SER B 1 97 ? -13.898 9.336 -12.781 1 42.94 97 SER B C 1
ATOM 1497 O O . SER B 1 97 ? -13.727 8.172 -13.141 1 42.94 97 SER B O 1
ATOM 1499 N N . LEU B 1 98 ? -14.883 9.648 -12.008 1 37.81 98 LEU B N 1
ATOM 1500 C CA . LEU B 1 98 ? -16.062 8.781 -11.961 1 37.81 98 LEU B CA 1
ATOM 1501 C C . LEU B 1 98 ? -17 9.086 -13.117 1 37.81 98 LEU B C 1
ATOM 1503 O O . LEU B 1 98 ? -17.203 10.258 -13.461 1 37.81 98 LEU B O 1
#

Solvent-accessible surface area (backbone atoms only — not comparable to full-atom values): 10719 Å² total; per-residue (Å²): 132,80,74,73,74,48,55,64,67,67,64,56,33,68,66,54,46,63,72,41,30,78,42,73,42,43,37,35,36,33,64,34,37,40,77,42,31,45,48,60,57,72,66,58,48,68,65,37,73,46,71,33,74,24,49,62,88,56,68,26,48,30,22,48,75,82,39,79,40,30,33,24,41,82,41,77,51,88,68,18,31,18,37,32,33,39,64,66,57,56,64,69,61,52,56,68,73,100,135,82,77,72,78,47,56,64,65,66,64,56,33,71,66,53,44,62,74,42,28,78,40,74,43,44,37,35,36,32,64,34,38,39,78,42,31,45,47,58,58,71,68,59,47,68,66,37,73,45,72,33,74,25,49,62,89,57,68,26,46,30,22,48,78,81,38,78,41,30,33,23,42,83,40,76,49,87,67,18,29,20,36,31,32,38,64,65,55,56,65,67,62,52,56,69,74,102

Radius of gyration: 19.81 Å; Cα contacts (8 Å, |Δi|>4): 371; chains: 2; bounding box: 36×66×31 Å

Foldseek 3Di:
DDPLPDAPCVVCPVVNCVVCVPPDWDKDWDQFDDDDDPVVVVPDDPPDDDDGPDDPPFFIFIDIVRHTFFTWDWDDDDPDIDTDTDDTHGVSVVVVVD/DDPLPDAPCVVCDVVNCVVCVPPDWDKDWDQFDDDDDPVVVVPDDPPDDDDGPDDPPFFIFIDIVRHTFFTWDWDDDDPDIDTDTDDTHGVSVVVVVD

InterPro domains:
  IPR001172 Flagellar motor switch FliN/Type III secretion HrcQb [PR00956] (19-35)
  IPR001172 Flagellar motor switch FliN/Type III secretion HrcQb [PR00956] (36-52)
  IPR001172 Flagellar motor switch FliN/Type III secretion HrcQb [PR00956] (52-65)
  IPR001172 Flagellar motor switch FliN/Type III secretion HrcQb [PR00956] (65-80)
  IPR001543 Flagellar motor switch protein FliN-like, C-terminal domain [PF01052] (19-89)
  IPR012826 Flagellar motor switch FliN [TIGR02480] (16-91)
  IPR036429 SpoA-like superfamily [G3DSA:2.30.330.10] (10-98)
  IPR036429 SpoA-like superfamily [SSF101801] (16-94)
  IPR051469 Flagellar motor switch protein FliN/MopA/SpaO [PTHR43484] (14-97)